Protein AF-A0A1Q3BFW2-F1 (afdb_monomer_lite)

Sequence (244 aa):
MKDPVVYFNRPRNALLSLGIRSLFTIVTNPISAPPAFVGAAAPTRACSLNRSVCTTITTSCSSSSCGVIAMASETEWPANRVRETFINFFQGKSHIDWPSSPVVPHDDPTLLFANAGMNQFKRIFLGTVDPNTGLSKLTRACNTQKCIRAGGKHNDLDDVGKDTYHHTFFEMLGNWSFGDYFKKEAIEWAWELLTKVYGLPPDRFYATYFGGDEKSGLAPDTEARDIWLKFLPSERVLPFGCKV

Foldseek 3Di:
DPDDAWAQDDDQDPLLPQWDWRWTDDDDFPDDDDDDDDDDDDDDDDDDDDDDDDDDDDDDDDDDPPPPPPPPPDDDDDPVNLFVLLQVLVVVVVAAADDADDQADPPDPVDRGAAASCPVLVCLSVVNDDCVDPSVVGQKHWYKYWHAAPDDPRHCPVCPPVDRGDDRIDIITTMTGRPDDDLQVSVVSVCCCVCVVVVHDLVSYAYEFACFDVVVPGHTPVVNLVSVVVRDPNVRYYYDHHDD

Radius of gyration: 26.24 Å; chains: 1; bounding box: 83×52×53 Å

Organism: Cephalotus follicularis (NCBI:txid3775)

InterPro domains:
  IPR018164 Alanyl-tRNA synthetase, class IIc, N-terminal [PF01411] (82-243)
  IPR018165 Alanyl-tRNA synthetase, class IIc, core domain [PS50860] (77-244)
  IPR045864 Class II Aminoacyl-tRNA synthetase/Biotinyl protein ligase (BPL) and lipoyl protein ligase (LPL) [G3DSA:3.30.930.10] (78-244)
  IPR045864 Class II Aminoacyl-tRNA synthetase/Biotinyl protein ligase (BPL) and lipoyl protein ligase (LPL) [SSF55681] (78-242)
  IPR050058 Alanine--tRNA ligase [PTHR11777] (73-243)

Secondary structure (DSSP, 8-state):
--------PPP-SGGGTTS--EEE----PPPPPPPPPPP---------------------------------------HHHHHHHHHHHHHTTT-EE-PPPPSS-SS-TT-SS--SGGGGGHHHHTT-S-TTSGGGG-SEEEEEEEEE--STTS--TTTBTTBSS--SEEEEEEEEESSS--HHHHHHHHHHIIIIIS---GGG--EEEE--BGGGTBPP-HHHHHHHTTTS-GGGEEEE----

pLDDT: mean 74.06, std 28.37, range [23.16, 98.56]

Structure (mmCIF, N/CA/C/O backbone):
data_AF-A0A1Q3BFW2-F1
#
_entry.id   AF-A0A1Q3BFW2-F1
#
loop_
_atom_site.group_PDB
_atom_site.id
_atom_site.type_symbol
_atom_site.label_atom_id
_atom_site.label_alt_id
_atom_site.label_comp_id
_atom_site.label_asym_id
_atom_site.label_entity_id
_atom_site.label_seq_id
_atom_site.pdbx_PDB_ins_code
_atom_site.Cartn_x
_atom_site.Cartn_y
_atom_site.Cartn_z
_atom_site.occupancy
_atom_site.B_iso_or_equiv
_atom_site.auth_seq_id
_atom_site.auth_comp_id
_atom_site.auth_asym_id
_atom_site.auth_atom_id
_atom_site.pdbx_PDB_model_num
ATOM 1 N N . MET A 1 1 ? -24.039 -12.373 2.668 1.00 26.78 1 MET A N 1
ATOM 2 C CA . MET A 1 1 ? -22.965 -11.360 2.599 1.00 26.78 1 MET A CA 1
ATOM 3 C C . MET A 1 1 ? -21.801 -11.879 3.418 1.00 26.78 1 MET A C 1
ATOM 5 O O . MET A 1 1 ? -21.987 -12.079 4.606 1.00 26.78 1 MET A O 1
ATOM 9 N N . LYS A 1 2 ? -20.664 -12.205 2.798 1.00 24.95 2 LYS A N 1
ATOM 10 C CA . LYS A 1 2 ? -19.418 -12.417 3.545 1.00 24.95 2 LYS A CA 1
ATOM 11 C C . LYS A 1 2 ? -18.696 -11.076 3.567 1.00 24.95 2 LYS A C 1
ATOM 13 O O . LYS A 1 2 ? -18.580 -10.429 2.529 1.00 24.95 2 LYS A O 1
ATOM 18 N N . ASP A 1 3 ? -18.328 -10.644 4.759 1.00 23.61 3 ASP A N 1
ATOM 19 C CA . ASP A 1 3 ? -17.743 -9.340 5.024 1.00 23.61 3 ASP A CA 1
ATOM 20 C C . ASP A 1 3 ? -16.410 -9.146 4.277 1.00 23.61 3 ASP A C 1
ATOM 22 O O . ASP A 1 3 ? -15.578 -10.052 4.328 1.00 23.61 3 ASP A O 1
ATOM 26 N N . PRO A 1 4 ? -16.147 -8.004 3.605 1.00 25.41 4 PRO A N 1
ATOM 27 C CA . PRO A 1 4 ? -14.797 -7.663 3.163 1.00 25.41 4 PRO A CA 1
ATOM 28 C C . PRO A 1 4 ? -13.828 -7.656 4.350 1.00 25.41 4 PRO A C 1
ATOM 30 O O . PRO A 1 4 ? -13.937 -6.820 5.246 1.00 25.41 4 PRO A O 1
ATOM 33 N N . VAL A 1 5 ? -12.879 -8.592 4.342 1.00 26.91 5 VAL A N 1
ATOM 34 C CA . VAL A 1 5 ? -11.713 -8.595 5.230 1.00 26.91 5 VAL A CA 1
ATOM 35 C C . VAL A 1 5 ? -10.570 -7.936 4.467 1.00 26.91 5 VAL A C 1
ATOM 37 O O . VAL A 1 5 ? -10.098 -8.465 3.462 1.00 26.91 5 VAL A O 1
ATOM 40 N N . VAL A 1 6 ? -10.136 -6.760 4.920 1.00 30.73 6 VAL A N 1
ATOM 41 C CA . VAL A 1 6 ? -8.962 -6.085 4.356 1.00 30.73 6 VAL A CA 1
ATOM 42 C C . VAL A 1 6 ? -7.718 -6.646 5.039 1.00 30.73 6 VAL A C 1
ATOM 44 O O . VAL A 1 6 ? -7.484 -6.393 6.217 1.00 30.73 6 VAL A O 1
ATOM 47 N N . TYR A 1 7 ? -6.930 -7.429 4.302 1.00 27.84 7 TYR A N 1
ATOM 48 C CA . TYR A 1 7 ? -5.647 -7.956 4.767 1.00 27.84 7 TYR A CA 1
ATOM 49 C C . TYR A 1 7 ? -4.508 -7.002 4.394 1.00 27.84 7 TYR A C 1
ATOM 51 O O . TYR A 1 7 ? -4.262 -6.751 3.213 1.00 27.84 7 TYR A O 1
ATOM 59 N N . PHE A 1 8 ? -3.749 -6.539 5.387 1.00 34.59 8 PHE A N 1
ATOM 60 C CA . PHE A 1 8 ? -2.460 -5.885 5.157 1.00 34.59 8 PHE A CA 1
ATOM 61 C C . PHE A 1 8 ? -1.418 -6.956 4.808 1.00 34.59 8 PHE A C 1
ATOM 63 O O . PHE A 1 8 ? -0.960 -7.707 5.668 1.00 34.59 8 PHE A O 1
ATOM 70 N N . ASN A 1 9 ? -1.110 -7.103 3.517 1.00 30.98 9 ASN A N 1
ATOM 71 C CA . ASN A 1 9 ? -0.330 -8.243 3.035 1.00 30.98 9 ASN A CA 1
ATOM 72 C C . ASN A 1 9 ? 1.167 -8.156 3.393 1.00 30.98 9 ASN A C 1
ATOM 74 O O . ASN A 1 9 ? 1.802 -7.104 3.398 1.00 30.98 9 ASN A O 1
ATOM 78 N N . ARG A 1 10 ? 1.723 -9.345 3.595 1.00 31.06 10 ARG A N 1
ATOM 79 C CA . ARG A 1 10 ? 3.033 -9.719 4.125 1.00 31.06 10 ARG A CA 1
ATOM 80 C C . ARG A 1 10 ? 4.166 -9.635 3.087 1.00 31.06 10 ARG A C 1
ATOM 82 O O . ARG A 1 10 ? 4.015 -10.180 1.988 1.00 31.06 10 ARG A O 1
ATOM 89 N N . PRO A 1 11 ? 5.355 -9.090 3.409 1.00 31.03 11 PRO A N 1
ATOM 90 C CA . PRO A 1 11 ? 6.555 -9.334 2.612 1.00 31.03 11 PRO A CA 1
ATOM 91 C C . PRO A 1 11 ? 7.101 -10.747 2.893 1.00 31.03 11 PRO A C 1
ATOM 93 O O . PRO A 1 11 ? 7.232 -11.167 4.036 1.00 31.03 11 PRO A O 1
ATOM 96 N N . ARG A 1 12 ? 7.389 -11.518 1.833 1.00 35.91 12 ARG A N 1
ATOM 97 C CA . ARG A 1 12 ? 7.809 -12.934 1.915 1.00 35.91 12 ARG A CA 1
ATOM 98 C C . ARG A 1 12 ? 9.329 -13.167 1.966 1.00 35.91 12 ARG A C 1
ATOM 100 O O . ARG A 1 12 ? 9.715 -14.321 2.075 1.00 35.91 12 ARG A O 1
ATOM 107 N N . ASN A 1 13 ? 10.169 -12.129 1.899 1.00 24.84 13 ASN A N 1
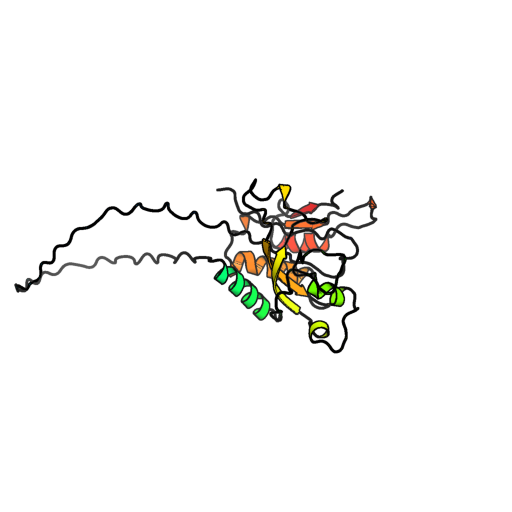ATOM 108 C CA . ASN A 1 13 ? 11.633 -12.264 1.941 1.00 24.84 13 ASN A CA 1
ATOM 109 C C . ASN A 1 13 ? 12.253 -11.225 2.896 1.00 24.84 13 ASN A C 1
ATOM 111 O O . ASN A 1 13 ? 11.936 -10.040 2.799 1.00 24.84 13 ASN A O 1
ATOM 115 N N . ALA A 1 14 ? 13.184 -11.667 3.747 1.00 25.77 14 ALA A N 1
ATOM 116 C CA . ALA A 1 14 ? 13.885 -10.865 4.758 1.00 25.77 14 ALA A CA 1
ATOM 117 C C . ALA A 1 14 ? 14.730 -9.702 4.193 1.00 25.77 14 ALA A C 1
ATOM 119 O O . ALA A 1 14 ? 14.935 -8.702 4.868 1.00 25.77 14 ALA A O 1
ATOM 120 N N . LEU A 1 15 ? 15.154 -9.784 2.926 1.00 23.16 15 LEU A N 1
ATOM 121 C CA . LEU A 1 15 ? 15.904 -8.726 2.226 1.00 23.16 15 LEU A CA 1
ATOM 122 C C . LEU A 1 15 ? 15.053 -7.505 1.826 1.00 23.16 15 LEU A C 1
ATOM 124 O O . LEU A 1 15 ? 15.585 -6.516 1.337 1.00 23.16 15 LEU A O 1
ATOM 128 N N . LEU A 1 16 ? 13.731 -7.559 2.018 1.00 28.45 16 LEU A N 1
ATOM 129 C CA . LEU A 1 16 ? 12.800 -6.462 1.722 1.00 28.45 16 LEU A CA 1
ATOM 130 C C . LEU A 1 16 ? 12.444 -5.620 2.963 1.00 28.45 16 LEU A C 1
ATOM 132 O O . LEU A 1 16 ? 11.506 -4.828 2.901 1.00 28.45 16 LEU A O 1
ATOM 136 N N . SER A 1 17 ? 13.181 -5.760 4.071 1.00 24.17 17 SER A N 1
ATOM 137 C CA . SER A 1 17 ? 12.975 -4.989 5.311 1.00 24.17 17 SER A CA 1
ATOM 138 C C . SER A 1 17 ? 13.248 -3.482 5.176 1.00 24.17 17 SER A C 1
ATOM 140 O O . SER A 1 17 ? 12.879 -2.719 6.063 1.00 24.17 17 SER A O 1
ATOM 142 N N . LEU A 1 18 ? 13.839 -3.039 4.059 1.00 25.05 18 LEU A N 1
ATOM 143 C CA . LEU A 1 18 ? 14.203 -1.639 3.801 1.00 25.05 18 LEU A CA 1
ATOM 144 C C . LEU A 1 18 ? 13.093 -0.791 3.153 1.00 25.05 18 LEU A C 1
ATOM 146 O O . LEU A 1 18 ? 13.259 0.415 3.010 1.00 25.05 18 LEU A O 1
ATOM 150 N N . GLY A 1 19 ? 11.959 -1.379 2.762 1.00 25.34 19 GLY A N 1
ATOM 151 C CA . GLY A 1 19 ? 10.873 -0.643 2.108 1.00 25.34 19 GLY A CA 1
ATOM 152 C C . GLY A 1 19 ? 9.515 -1.128 2.582 1.00 25.34 19 GLY A C 1
ATOM 153 O O . GLY A 1 19 ? 9.047 -2.190 2.169 1.00 25.34 19 GLY A O 1
ATOM 154 N N . ILE A 1 20 ? 8.867 -0.354 3.449 1.00 34.50 20 ILE A N 1
ATOM 155 C CA . ILE A 1 20 ? 7.519 -0.669 3.923 1.00 34.50 20 ILE A CA 1
ATOM 156 C C . ILE A 1 20 ? 6.556 -0.680 2.750 1.00 34.50 20 ILE A C 1
ATOM 158 O O . ILE A 1 20 ? 6.373 0.311 2.046 1.00 34.50 20 ILE A O 1
ATOM 162 N N . ARG A 1 21 ? 5.914 -1.832 2.567 1.00 34.91 21 ARG A N 1
ATOM 163 C CA . ARG A 1 21 ? 4.783 -2.006 1.667 1.00 34.91 21 ARG A CA 1
ATOM 164 C C . ARG A 1 21 ? 3.509 -1.779 2.472 1.00 34.91 21 ARG A C 1
ATOM 166 O O . ARG A 1 21 ? 3.149 -2.637 3.269 1.00 34.91 21 ARG A O 1
ATOM 173 N N . SER A 1 22 ? 2.798 -0.685 2.227 1.00 32.78 22 SER A N 1
ATOM 174 C CA . SER A 1 22 ? 1.349 -0.690 2.447 1.00 32.78 22 SER A CA 1
ATOM 175 C C . SER A 1 22 ? 0.714 -1.251 1.182 1.00 32.78 22 SER A C 1
ATOM 177 O O . SER A 1 22 ? 0.515 -0.539 0.203 1.00 32.78 22 SER A O 1
ATOM 179 N N . LEU A 1 23 ? 0.517 -2.573 1.144 1.00 34.16 23 LEU A N 1
ATOM 180 C CA . LEU A 1 23 ? -0.211 -3.200 0.047 1.00 34.16 23 LEU A CA 1
ATOM 181 C C . LEU A 1 23 ? -1.704 -3.151 0.360 1.00 34.16 23 LEU A C 1
ATOM 183 O O . LEU A 1 23 ? -2.163 -3.872 1.244 1.00 34.16 23 LEU A O 1
ATOM 187 N N . PHE A 1 24 ? -2.442 -2.355 -0.407 1.00 30.31 24 PHE A N 1
ATOM 188 C CA . PHE A 1 24 ? -3.896 -2.374 -0.412 1.00 30.31 24 PHE A CA 1
ATOM 189 C C . PHE A 1 24 ? -4.395 -3.190 -1.596 1.00 30.31 24 PHE A C 1
ATOM 191 O O . PHE A 1 24 ? -4.065 -2.924 -2.749 1.00 30.31 24 PHE A O 1
ATOM 198 N N . THR A 1 25 ? -5.208 -4.204 -1.325 1.00 27.62 25 THR A N 1
ATOM 199 C CA . THR A 1 25 ? -6.034 -4.839 -2.353 1.00 27.62 25 THR A CA 1
ATOM 200 C C . THR A 1 25 ? -7.480 -4.620 -1.941 1.00 27.62 25 THR A C 1
ATOM 202 O O . THR A 1 25 ? -7.977 -5.283 -1.036 1.00 27.62 25 THR A O 1
ATOM 205 N N . ILE A 1 26 ? -8.130 -3.634 -2.562 1.00 27.75 26 ILE A N 1
ATOM 206 C CA . ILE A 1 26 ? -9.576 -3.445 -2.453 1.00 27.75 26 ILE A CA 1
ATOM 207 C C . ILE A 1 26 ? -10.192 -4.323 -3.542 1.00 27.75 26 ILE A C 1
ATOM 209 O O . ILE A 1 26 ? -10.133 -3.980 -4.719 1.00 27.75 26 ILE A O 1
ATOM 213 N N . VAL A 1 27 ? -10.741 -5.476 -3.161 1.00 25.98 27 VAL A N 1
ATOM 214 C CA . VAL A 1 27 ? -11.563 -6.291 -4.066 1.00 25.98 27 VAL A CA 1
ATOM 215 C C . VAL A 1 27 ? -12.980 -5.726 -4.012 1.00 25.98 27 VAL A C 1
ATOM 217 O O . VAL A 1 27 ? -13.703 -5.950 -3.041 1.00 25.98 27 VAL A O 1
ATOM 220 N N . THR A 1 28 ? -13.379 -4.950 -5.020 1.00 25.53 28 THR A N 1
ATOM 221 C CA . THR A 1 28 ? -14.789 -4.599 -5.216 1.00 25.53 28 THR A CA 1
ATOM 222 C C . THR A 1 28 ? -15.456 -5.723 -6.006 1.00 25.53 28 THR A C 1
ATOM 224 O O . THR A 1 28 ? -15.129 -5.964 -7.165 1.00 25.53 28 THR A O 1
ATOM 227 N N . ASN A 1 29 ? -16.396 -6.442 -5.385 1.00 23.58 29 ASN A N 1
ATOM 228 C CA . ASN A 1 29 ? -17.253 -7.370 -6.125 1.00 23.58 29 ASN A CA 1
ATOM 229 C C . ASN A 1 29 ? -18.091 -6.567 -7.139 1.00 23.58 29 ASN A C 1
ATOM 231 O O . ASN A 1 29 ? -18.733 -5.595 -6.729 1.00 23.58 29 ASN A O 1
ATOM 235 N N . PRO A 1 30 ? -18.143 -6.948 -8.428 1.00 27.08 30 PRO A N 1
ATOM 236 C CA . PRO A 1 30 ? -19.095 -6.353 -9.351 1.00 27.08 30 PRO A CA 1
ATOM 237 C C . PRO A 1 30 ? -20.516 -6.719 -8.908 1.00 27.08 30 PRO A C 1
ATOM 239 O O . PRO A 1 30 ? -20.844 -7.889 -8.703 1.00 27.08 30 PRO A O 1
ATOM 242 N N . ILE A 1 31 ? -21.351 -5.694 -8.736 1.00 31.20 31 ILE A N 1
ATOM 243 C CA . ILE A 1 31 ? -22.791 -5.834 -8.527 1.00 31.20 31 ILE A CA 1
ATOM 244 C C . ILE A 1 31 ? -23.349 -6.625 -9.713 1.00 31.20 31 ILE A C 1
ATOM 246 O O . ILE A 1 31 ? -23.094 -6.298 -10.872 1.00 31.20 31 ILE A O 1
ATOM 250 N N . SER A 1 32 ? -24.076 -7.696 -9.405 1.00 30.28 32 SER A N 1
ATOM 251 C CA . SER A 1 32 ? -24.770 -8.554 -10.361 1.00 30.28 32 SER A CA 1
ATOM 252 C C . SER A 1 32 ? -25.554 -7.727 -11.382 1.00 30.28 32 SER A C 1
ATOM 254 O O . SER A 1 32 ? -26.456 -6.978 -11.004 1.00 30.28 32 SER A O 1
ATOM 256 N N . ALA A 1 33 ? -25.238 -7.889 -12.667 1.00 28.59 33 ALA A N 1
ATOM 257 C CA . ALA A 1 33 ? -26.059 -7.364 -13.750 1.00 28.59 33 ALA A CA 1
ATOM 258 C C . ALA A 1 33 ? -27.481 -7.967 -13.670 1.00 28.59 33 ALA A C 1
ATOM 260 O O . ALA A 1 33 ? -27.606 -9.177 -13.452 1.00 28.59 33 ALA A O 1
ATOM 261 N N . PRO A 1 34 ? -28.556 -7.175 -13.838 1.00 29.25 34 PRO A N 1
ATOM 262 C CA . PRO A 1 34 ? -29.905 -7.721 -13.937 1.00 29.25 34 PRO A CA 1
ATOM 263 C C . PRO A 1 34 ? -30.066 -8.523 -15.245 1.00 29.25 34 PRO A C 1
ATOM 265 O O . PRO A 1 34 ? -29.421 -8.200 -16.247 1.00 29.25 34 PRO A O 1
ATOM 268 N N . PRO A 1 35 ? -30.904 -9.577 -15.262 1.00 30.52 35 PRO A N 1
ATOM 269 C CA . PRO A 1 35 ? -31.047 -10.447 -16.422 1.00 30.52 35 PRO A CA 1
ATOM 270 C C . PRO A 1 35 ? -31.668 -9.703 -17.609 1.00 30.52 35 PRO A C 1
ATOM 272 O O . PRO A 1 35 ? -32.583 -8.894 -17.456 1.00 30.52 35 PRO A O 1
ATOM 275 N N . ALA A 1 36 ? -31.157 -10.013 -18.802 1.00 27.98 36 ALA A N 1
ATOM 276 C CA . ALA A 1 36 ? -31.625 -9.495 -20.078 1.00 27.98 36 ALA A CA 1
ATOM 277 C C . ALA A 1 36 ? -33.134 -9.734 -20.259 1.00 27.98 36 ALA A C 1
ATOM 279 O O . ALA A 1 36 ? -33.604 -10.872 -20.262 1.00 27.98 36 ALA A O 1
ATOM 280 N N . PHE A 1 37 ? -33.887 -8.647 -20.431 1.00 25.02 37 PHE A N 1
ATOM 281 C CA . PHE A 1 37 ? -35.299 -8.694 -20.787 1.00 25.02 37 PHE A CA 1
ATOM 282 C C . PHE A 1 37 ? -35.418 -8.987 -22.288 1.00 25.02 37 PHE A C 1
ATOM 284 O O . PHE A 1 37 ? -34.914 -8.237 -23.125 1.00 25.02 37 PHE A O 1
ATOM 291 N N . VAL A 1 38 ? -36.060 -10.106 -22.621 1.00 29.89 38 VAL A N 1
ATOM 292 C CA . VAL A 1 38 ? -36.373 -10.513 -23.994 1.00 29.89 38 VAL A CA 1
ATOM 293 C C . VAL A 1 38 ? -37.420 -9.549 -24.554 1.00 29.89 38 VAL A C 1
ATOM 295 O O . VAL A 1 38 ? -38.523 -9.439 -24.021 1.00 29.89 38 VAL A O 1
ATOM 298 N N . GLY A 1 39 ? -37.063 -8.823 -25.614 1.00 25.81 39 GLY A N 1
ATOM 299 C CA . GLY A 1 39 ? -37.964 -7.915 -26.317 1.00 25.81 39 GLY A CA 1
ATOM 300 C C . GLY A 1 39 ? -39.027 -8.674 -27.112 1.00 25.81 39 GLY A C 1
ATOM 301 O O . GLY A 1 39 ? -38.697 -9.471 -27.988 1.00 25.81 39 GLY A O 1
ATOM 302 N N . ALA A 1 40 ? -40.297 -8.383 -26.833 1.00 28.30 40 ALA A N 1
ATOM 303 C CA . ALA A 1 40 ? -41.429 -8.681 -27.704 1.00 28.30 40 ALA A CA 1
ATOM 304 C C . ALA A 1 40 ? -41.996 -7.367 -28.271 1.00 28.30 40 ALA A C 1
ATOM 306 O O . ALA A 1 40 ? -41.947 -6.320 -27.629 1.00 28.30 40 ALA A O 1
ATOM 307 N N . ALA A 1 41 ? -42.460 -7.450 -29.515 1.00 26.84 41 ALA A N 1
ATOM 308 C CA . ALA A 1 41 ? -42.751 -6.355 -30.430 1.00 26.84 41 ALA A CA 1
ATOM 309 C C . ALA A 1 41 ? -43.914 -5.416 -30.031 1.00 26.84 41 ALA A C 1
ATOM 311 O O . ALA A 1 41 ? -44.759 -5.734 -29.200 1.00 26.84 41 ALA A O 1
ATOM 312 N N . ALA A 1 42 ? -43.922 -4.256 -30.700 1.00 27.78 42 ALA A N 1
ATOM 313 C CA . ALA A 1 42 ? -44.856 -3.126 -30.619 1.00 27.78 42 ALA A CA 1
ATOM 314 C C . ALA A 1 42 ? -46.343 -3.490 -30.906 1.00 27.78 42 ALA A C 1
ATOM 316 O O . ALA A 1 42 ? -46.609 -4.591 -31.388 1.00 27.78 42 ALA A O 1
ATOM 317 N N . PRO A 1 43 ? -47.326 -2.579 -30.685 1.00 31.02 43 PRO A N 1
ATOM 318 C CA . PRO A 1 43 ? -47.535 -1.480 -31.637 1.00 31.02 43 PRO A CA 1
ATOM 319 C C . PRO A 1 43 ? -47.949 -0.109 -31.057 1.00 31.02 43 PRO A C 1
ATOM 321 O O . PRO A 1 43 ? -48.577 0.044 -30.014 1.00 31.02 43 PRO A O 1
ATOM 324 N N . THR A 1 44 ? -47.595 0.885 -31.865 1.00 28.80 44 THR A N 1
ATOM 325 C CA . THR A 1 44 ? -48.150 2.225 -32.091 1.00 28.80 44 THR A CA 1
ATOM 326 C C . THR A 1 44 ? -49.607 2.483 -31.679 1.00 28.80 44 THR A C 1
ATOM 328 O O . THR A 1 44 ? -50.521 1.810 -32.149 1.00 28.80 44 THR A O 1
ATOM 331 N N . ARG A 1 45 ? -49.840 3.628 -31.015 1.00 28.53 45 ARG A N 1
ATOM 332 C CA . ARG A 1 45 ? -50.868 4.606 -31.426 1.00 28.53 45 ARG A CA 1
ATOM 333 C C . ARG A 1 45 ? -50.665 5.971 -30.761 1.00 28.53 45 ARG A C 1
ATOM 335 O O . ARG A 1 45 ? -50.555 6.083 -29.548 1.00 28.53 45 ARG A O 1
ATOM 342 N N . ALA A 1 46 ? -50.632 7.000 -31.601 1.00 29.81 46 ALA A N 1
ATOM 343 C CA . ALA A 1 46 ? -50.687 8.402 -31.226 1.00 29.81 46 ALA A CA 1
ATOM 344 C C . ALA A 1 46 ? -52.125 8.806 -30.865 1.00 29.81 46 ALA A C 1
ATOM 346 O O . ALA A 1 46 ? -53.064 8.373 -31.533 1.00 29.81 46 ALA A O 1
ATOM 347 N N . CYS A 1 47 ? -52.292 9.690 -29.882 1.00 27.06 47 CYS A N 1
ATOM 348 C CA . CYS A 1 47 ? -53.441 10.588 -29.836 1.00 27.06 47 CYS A CA 1
ATOM 349 C C . CYS A 1 47 ? -53.042 11.889 -29.137 1.00 27.06 47 CYS A C 1
ATOM 351 O O . CYS A 1 47 ? -52.553 11.895 -28.010 1.00 27.06 47 CYS A O 1
ATOM 353 N N . SER A 1 48 ? -53.202 12.978 -29.871 1.00 29.36 48 SER A N 1
ATOM 354 C CA . SER A 1 48 ? -52.994 14.357 -29.464 1.00 29.36 48 SER A CA 1
ATOM 355 C C . SER A 1 48 ? -54.288 14.968 -28.910 1.00 29.36 48 SER A C 1
ATOM 357 O O . SER A 1 48 ? -55.366 14.398 -29.067 1.00 29.36 48 SER A O 1
ATOM 359 N N . LEU A 1 49 ? -54.127 16.184 -28.369 1.00 29.91 49 LEU A N 1
ATOM 360 C CA . LEU A 1 49 ? -55.096 17.285 -28.240 1.00 29.91 49 LEU A CA 1
ATOM 361 C C . LEU A 1 49 ? -55.804 17.523 -26.887 1.00 29.91 49 LEU A C 1
ATOM 363 O O . LEU A 1 49 ? -56.764 16.872 -26.509 1.00 29.91 49 LEU A O 1
ATOM 367 N N . ASN A 1 50 ? -55.343 18.630 -26.290 1.00 29.06 50 ASN A N 1
ATOM 368 C CA . ASN A 1 50 ? -56.081 19.835 -25.884 1.00 29.06 50 ASN A CA 1
ATOM 369 C C . ASN A 1 50 ? -57.069 19.829 -24.697 1.00 29.06 50 ASN A C 1
ATOM 371 O O . ASN A 1 50 ? -58.195 19.363 -24.782 1.00 29.06 50 ASN A O 1
ATOM 375 N N . ARG A 1 51 ? -56.650 20.606 -23.683 1.00 31.14 51 ARG A N 1
ATOM 376 C CA . ARG A 1 51 ? -57.252 21.875 -23.211 1.00 31.14 51 ARG A CA 1
ATOM 377 C C . ARG A 1 51 ? -58.711 21.834 -22.733 1.00 31.14 51 ARG A C 1
ATOM 379 O O . ARG A 1 51 ? -59.630 21.860 -23.538 1.00 31.14 51 ARG A O 1
ATOM 386 N N . SER A 1 52 ? -58.904 22.029 -21.426 1.00 29.64 52 SER A N 1
ATOM 387 C CA . SER A 1 52 ? -59.987 22.886 -20.926 1.00 29.64 52 SER A CA 1
ATOM 388 C C . SER A 1 52 ? -59.685 23.447 -19.533 1.00 29.64 52 SER A C 1
ATOM 390 O O . SER A 1 52 ? -58.941 22.868 -18.746 1.00 29.64 52 SER A O 1
ATOM 392 N N . VAL A 1 53 ? -60.247 24.626 -19.304 1.00 34.03 53 VAL A N 1
ATOM 393 C CA . VAL A 1 53 ? -60.104 25.562 -18.189 1.00 34.03 53 VAL A CA 1
ATOM 394 C C . VAL A 1 53 ? -61.222 25.308 -17.172 1.00 34.03 53 VAL A C 1
ATOM 396 O O . VAL A 1 53 ? -62.354 25.103 -17.594 1.00 34.03 53 VAL A O 1
ATOM 399 N N . CYS A 1 54 ? -60.947 25.391 -15.865 1.00 29.52 54 CYS A N 1
ATOM 400 C CA . CYS A 1 54 ? -61.923 25.813 -14.840 1.00 29.52 54 CYS A CA 1
ATOM 401 C C . CYS A 1 54 ? -61.183 26.026 -13.502 1.00 29.52 54 CYS A C 1
ATOM 403 O O . CYS A 1 54 ? -60.583 25.095 -12.983 1.00 29.52 54 CYS A O 1
ATOM 405 N N . THR A 1 55 ? -60.947 27.269 -13.085 1.00 29.98 55 THR A N 1
ATOM 406 C CA . THR A 1 55 ? -61.760 28.067 -12.140 1.00 29.98 55 THR A CA 1
ATOM 407 C C . THR A 1 55 ? -61.396 27.825 -10.673 1.00 29.98 55 THR A C 1
ATOM 409 O O . THR A 1 55 ? -61.423 26.717 -10.152 1.00 29.98 55 THR A O 1
ATOM 412 N N . THR A 1 56 ? -61.042 28.937 -10.040 1.00 32.25 56 THR A N 1
ATOM 413 C CA . THR A 1 56 ? -60.608 29.168 -8.665 1.00 32.25 56 THR A CA 1
ATOM 414 C C . THR A 1 56 ? -61.585 28.642 -7.612 1.00 32.25 56 THR A C 1
ATOM 416 O O . THR A 1 56 ? -62.752 29.024 -7.619 1.00 32.25 56 THR A O 1
ATOM 419 N N . ILE A 1 57 ? -61.079 27.884 -6.633 1.00 33.44 57 ILE A N 1
ATOM 420 C CA . ILE A 1 57 ? -61.649 27.810 -5.280 1.00 33.44 57 ILE A CA 1
ATOM 421 C C . ILE A 1 57 ? -60.497 27.958 -4.283 1.00 33.44 57 ILE A C 1
ATOM 423 O O . ILE A 1 57 ? -59.615 27.112 -4.172 1.00 33.44 57 ILE A O 1
ATOM 427 N N . THR A 1 58 ? -60.507 29.082 -3.576 1.00 37.97 58 THR A N 1
ATOM 428 C CA . THR A 1 58 ? -59.731 29.339 -2.364 1.00 37.97 58 THR A CA 1
ATOM 429 C C . THR A 1 58 ? -60.272 28.494 -1.217 1.00 37.97 58 THR A C 1
ATOM 431 O O . THR A 1 58 ? -61.433 28.650 -0.836 1.00 37.97 58 THR A O 1
ATOM 434 N N . THR A 1 59 ? -59.435 27.663 -0.597 1.00 32.97 59 THR A N 1
ATOM 435 C CA . THR A 1 59 ? -59.656 27.223 0.788 1.00 32.97 59 THR A CA 1
ATOM 436 C C . THR A 1 59 ? -58.314 26.979 1.473 1.00 32.97 59 THR A C 1
ATOM 438 O O . THR A 1 59 ? -57.485 26.196 1.022 1.00 32.97 59 THR A O 1
ATOM 441 N N . SER A 1 60 ? -58.098 27.727 2.548 1.00 42.88 60 SER A N 1
ATOM 442 C CA . SER A 1 60 ? -56.981 27.659 3.485 1.00 42.88 60 SER A CA 1
ATOM 443 C C . SER A 1 60 ? -56.960 26.344 4.267 1.00 42.88 60 SER A C 1
ATOM 445 O O . SER A 1 60 ? -58.008 25.950 4.773 1.00 42.88 60 SER A O 1
ATOM 447 N N . CYS A 1 61 ? -55.783 25.749 4.492 1.00 30.45 61 CYS A N 1
ATOM 448 C CA . CYS A 1 61 ? -55.536 24.982 5.718 1.00 30.45 61 CYS A CA 1
ATOM 449 C C . CYS A 1 61 ? -54.032 24.768 5.982 1.00 30.45 61 CYS A C 1
ATOM 451 O O . CYS A 1 61 ? -53.343 24.087 5.233 1.00 30.45 61 CYS A O 1
ATOM 453 N N . SER A 1 62 ? -53.573 25.395 7.063 1.00 35.22 62 SER A N 1
ATOM 454 C CA . SER A 1 62 ? -52.764 24.828 8.150 1.00 35.22 62 SER A CA 1
ATOM 455 C C . SER A 1 62 ? -51.493 24.029 7.834 1.00 35.22 62 SER A C 1
ATOM 457 O O . SER A 1 62 ? -51.517 22.868 7.439 1.00 35.22 62 SER A O 1
ATOM 459 N N . SER A 1 63 ? -50.376 24.670 8.185 1.00 46.38 63 SER A N 1
ATOM 460 C CA . SER A 1 63 ? -49.129 24.103 8.709 1.00 46.38 63 SER A CA 1
ATOM 461 C C . SER A 1 63 ? -49.145 22.602 9.030 1.00 46.38 63 SER A C 1
ATOM 463 O O . SER A 1 63 ? -49.660 22.171 10.060 1.00 46.38 63 SER A O 1
ATOM 465 N N . SER A 1 64 ? -48.447 21.831 8.205 1.00 42.47 64 SER A N 1
ATOM 466 C CA . SER A 1 64 ? -47.741 20.634 8.649 1.00 42.47 64 SER A CA 1
ATOM 467 C C . SER A 1 64 ? -46.284 20.831 8.274 1.00 42.47 64 SER A C 1
ATOM 469 O O . SER A 1 64 ? -45.941 20.900 7.095 1.00 42.47 64 SER A O 1
ATOM 471 N N . SER A 1 65 ? -45.430 20.991 9.283 1.00 44.19 65 SER A N 1
ATOM 472 C CA . SER A 1 65 ? -43.984 20.923 9.119 1.00 44.19 65 SER A CA 1
ATOM 473 C C . SER A 1 65 ? -43.648 19.512 8.649 1.00 44.19 65 SER A C 1
ATOM 475 O O . SER A 1 65 ? -43.475 18.597 9.453 1.00 44.19 65 SER A O 1
ATOM 477 N N . CYS A 1 66 ? -43.619 19.326 7.333 1.00 33.50 66 CYS A N 1
ATOM 478 C CA . CYS A 1 66 ? -43.038 18.155 6.712 1.00 33.50 66 CYS A CA 1
ATOM 479 C C . CYS A 1 66 ? -41.551 18.204 7.050 1.00 33.50 66 CYS A C 1
ATOM 481 O O . CYS A 1 66 ? -40.792 18.958 6.440 1.00 33.50 66 CYS A O 1
ATOM 483 N N . GLY A 1 67 ? -41.162 17.473 8.096 1.00 42.12 67 GLY A N 1
ATOM 484 C CA . GLY A 1 67 ? -39.767 17.242 8.420 1.00 42.12 67 GLY 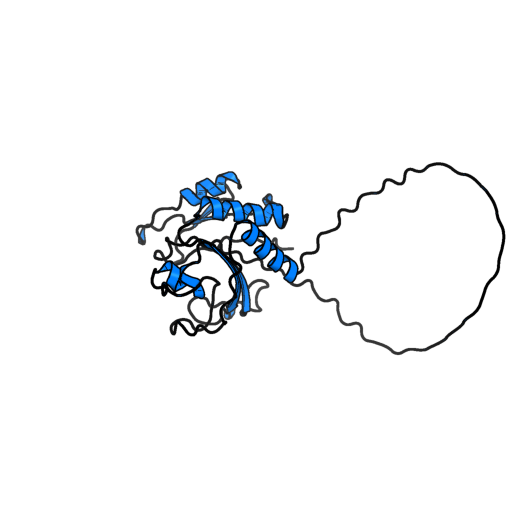A CA 1
ATOM 485 C C . GLY A 1 67 ? -39.096 16.713 7.166 1.00 42.12 67 GLY A C 1
ATOM 486 O O . GLY A 1 67 ? -39.414 15.622 6.695 1.00 42.12 67 GLY A O 1
ATOM 487 N N . VAL A 1 68 ? -38.218 17.526 6.588 1.00 37.00 68 VAL A N 1
ATOM 488 C CA . VAL A 1 68 ? -37.343 17.094 5.512 1.00 37.00 68 VAL A CA 1
ATOM 489 C C . VAL A 1 68 ? -36.384 16.118 6.176 1.00 37.00 68 VAL A C 1
ATOM 491 O O . VAL A 1 68 ? -35.414 16.521 6.813 1.00 37.00 68 VAL A O 1
ATOM 494 N N . ILE A 1 69 ? -36.713 14.828 6.125 1.00 48.69 69 ILE A N 1
ATOM 495 C CA . ILE A 1 69 ? -35.757 13.779 6.451 1.00 48.69 69 ILE A CA 1
ATOM 496 C C . ILE A 1 69 ? -34.654 13.951 5.414 1.00 48.69 69 ILE A C 1
ATOM 498 O O . ILE A 1 69 ? -34.852 13.666 4.233 1.00 48.69 69 ILE A O 1
ATOM 502 N N . ALA A 1 70 ? -33.527 14.515 5.843 1.00 45.69 70 ALA A N 1
ATOM 503 C CA . ALA A 1 70 ? -32.320 14.564 5.047 1.00 45.69 70 ALA A CA 1
ATOM 504 C C . ALA A 1 70 ? -31.920 13.113 4.773 1.00 45.69 70 ALA A C 1
ATOM 506 O O . ALA A 1 70 ? -31.339 12.441 5.623 1.00 45.69 70 ALA A O 1
ATOM 507 N N . MET A 1 71 ? -32.307 12.613 3.603 1.00 42.78 71 MET A N 1
ATOM 508 C CA . MET A 1 71 ? -31.797 11.361 3.075 1.00 42.78 71 MET A CA 1
ATOM 509 C C . MET A 1 71 ? -30.291 11.556 2.933 1.00 42.78 71 MET A C 1
ATOM 511 O O . MET A 1 71 ? -29.840 12.338 2.094 1.00 42.78 71 MET A O 1
ATOM 515 N N . ALA A 1 72 ? -29.515 10.906 3.799 1.00 51.41 72 ALA A N 1
ATOM 516 C CA . ALA A 1 72 ? -28.085 10.776 3.593 1.00 51.41 72 ALA A CA 1
ATOM 517 C C . ALA A 1 72 ? -27.905 10.161 2.201 1.00 51.41 72 ALA A C 1
ATOM 519 O O . ALA A 1 72 ? -28.368 9.048 1.960 1.00 51.41 72 ALA A O 1
ATOM 520 N N . SER A 1 73 ? -27.322 10.905 1.258 1.00 56.25 73 SER A N 1
ATOM 521 C CA . SER A 1 73 ? -27.065 10.354 -0.067 1.00 56.25 73 SER A CA 1
ATOM 522 C C . SER A 1 73 ? -26.097 9.189 0.103 1.00 56.25 73 SER A C 1
ATOM 524 O O . SER A 1 73 ? -24.974 9.395 0.575 1.00 56.25 73 SER A O 1
ATOM 526 N N . GLU A 1 74 ? -26.516 7.977 -0.250 1.00 71.94 74 GLU A N 1
ATOM 527 C CA . GLU A 1 74 ? -25.612 6.835 -0.289 1.00 71.94 74 GLU A CA 1
ATOM 528 C C . GLU A 1 74 ? -24.498 7.148 -1.292 1.00 71.94 74 GLU A C 1
ATOM 530 O O . GLU A 1 74 ? -24.725 7.324 -2.489 1.00 71.94 74 GLU A O 1
ATOM 535 N N . THR A 1 75 ? -23.279 7.312 -0.782 1.00 78.44 75 THR A N 1
ATOM 536 C CA . THR A 1 75 ? -22.110 7.575 -1.616 1.00 78.44 75 THR A CA 1
ATOM 537 C C . THR A 1 75 ? -21.816 6.321 -2.437 1.00 78.44 75 THR A C 1
ATOM 539 O O . THR A 1 75 ? -21.319 5.334 -1.899 1.00 78.44 75 THR A O 1
ATOM 542 N N . GLU A 1 76 ? -22.107 6.348 -3.737 1.00 87.88 76 GLU A N 1
ATOM 543 C CA . GLU A 1 76 ? -21.749 5.252 -4.639 1.00 87.88 76 GLU A CA 1
ATOM 544 C C . GLU A 1 76 ? -20.222 5.188 -4.841 1.00 87.88 76 GLU A C 1
ATOM 546 O O . GLU A 1 76 ? -19.563 6.220 -5.040 1.00 87.88 76 GLU A O 1
ATOM 551 N N . TRP A 1 77 ? -19.666 3.970 -4.820 1.00 92.00 77 TRP A N 1
ATOM 552 C CA . TRP A 1 77 ? -18.233 3.680 -4.973 1.00 92.00 77 TRP A CA 1
ATOM 553 C C . TRP A 1 77 ? -17.927 2.891 -6.262 1.00 92.00 77 TRP A C 1
ATOM 555 O O . TRP A 1 77 ? -17.533 1.724 -6.194 1.00 92.00 77 TRP A O 1
ATOM 565 N N . PRO A 1 78 ? -18.070 3.494 -7.458 1.00 94.75 78 PRO A N 1
ATOM 566 C CA . PRO A 1 78 ? -17.614 2.859 -8.690 1.00 94.75 78 PRO A CA 1
ATOM 567 C C . PRO A 1 78 ? -16.082 2.742 -8.707 1.00 94.75 78 PRO A C 1
ATOM 569 O O . PRO A 1 78 ? -15.374 3.557 -8.109 1.00 94.75 78 PRO A O 1
ATOM 572 N N . ALA A 1 79 ? -15.550 1.762 -9.446 1.00 92.06 79 ALA A N 1
ATOM 573 C CA . ALA A 1 79 ? -14.112 1.466 -9.483 1.00 92.06 79 ALA A CA 1
ATOM 574 C C . ALA A 1 79 ? -13.241 2.694 -9.822 1.00 92.06 79 ALA A C 1
ATOM 576 O O . ALA A 1 79 ? -12.200 2.910 -9.203 1.00 92.06 79 ALA A O 1
ATOM 577 N N . ASN A 1 80 ? -13.697 3.544 -10.751 1.00 95.62 80 ASN A N 1
ATOM 578 C CA . ASN A 1 80 ? -12.989 4.777 -11.109 1.00 95.62 80 ASN A CA 1
ATOM 579 C C . ASN A 1 80 ? -12.876 5.745 -9.931 1.00 95.62 80 ASN A C 1
ATOM 581 O O . ASN A 1 80 ? -11.784 6.233 -9.652 1.00 95.62 80 ASN A O 1
ATOM 585 N N . ARG A 1 81 ? -13.963 5.933 -9.177 1.00 95.94 81 ARG A N 1
ATOM 586 C CA . ARG A 1 81 ? -13.959 6.784 -7.986 1.00 95.94 81 ARG A CA 1
ATOM 587 C C . ARG A 1 81 ? -13.024 6.241 -6.914 1.00 95.94 81 ARG A C 1
ATOM 589 O O . ARG A 1 81 ? -12.300 7.021 -6.305 1.00 95.94 81 ARG A O 1
ATOM 596 N N . VAL A 1 82 ? -13.013 4.925 -6.685 1.00 95.94 82 VAL A N 1
ATOM 597 C CA . VAL A 1 82 ? -12.103 4.295 -5.711 1.00 95.94 82 VAL A CA 1
ATOM 598 C C . VAL A 1 82 ? -10.646 4.596 -6.068 1.00 95.94 82 VAL A C 1
ATOM 600 O O . VAL A 1 82 ? -9.884 5.016 -5.194 1.00 95.94 82 VAL A O 1
ATOM 603 N N . ARG A 1 83 ? -10.287 4.448 -7.351 1.00 96.75 83 ARG A N 1
ATOM 604 C CA . ARG A 1 83 ? -8.943 4.721 -7.879 1.00 96.75 83 ARG A CA 1
ATOM 605 C C . ARG A 1 83 ? -8.563 6.195 -7.747 1.00 96.75 83 ARG A C 1
ATOM 607 O O . ARG A 1 83 ? -7.524 6.497 -7.174 1.00 96.75 83 ARG A O 1
ATOM 614 N N . GLU A 1 84 ? -9.402 7.105 -8.232 1.00 97.56 84 GLU A N 1
ATOM 615 C CA . GLU A 1 84 ? -9.142 8.551 -8.170 1.00 97.56 84 GLU A CA 1
ATOM 616 C C . GLU A 1 84 ? -9.025 9.037 -6.726 1.00 97.56 84 GLU A C 1
ATOM 618 O O . GLU A 1 84 ? -8.119 9.793 -6.395 1.00 97.56 84 GLU A O 1
ATOM 623 N N . THR A 1 85 ? -9.886 8.539 -5.838 1.00 97.94 85 THR A N 1
ATOM 624 C CA . THR A 1 85 ? -9.844 8.877 -4.410 1.00 97.94 85 THR A CA 1
ATOM 625 C C . THR A 1 85 ? -8.528 8.434 -3.770 1.00 97.94 85 THR A C 1
ATOM 627 O O . THR A 1 85 ? -7.942 9.198 -3.008 1.00 97.94 85 THR A O 1
ATOM 630 N N . PHE A 1 86 ? -8.034 7.235 -4.104 1.00 98.19 86 PHE A N 1
ATOM 631 C CA . PHE A 1 86 ? -6.740 6.742 -3.623 1.00 98.19 86 PHE A CA 1
ATOM 632 C C . PHE A 1 86 ? -5.587 7.652 -4.066 1.00 98.19 86 PHE A C 1
ATOM 634 O O . PHE A 1 86 ? -4.773 8.066 -3.240 1.00 98.19 86 PHE A O 1
ATOM 641 N N . ILE A 1 87 ? -5.532 7.982 -5.361 1.00 98.31 87 ILE A N 1
ATOM 642 C CA . ILE A 1 87 ? -4.474 8.829 -5.928 1.00 98.31 87 ILE A CA 1
ATOM 643 C C . ILE A 1 87 ? -4.526 10.230 -5.319 1.00 98.31 87 ILE A C 1
ATOM 645 O O . ILE A 1 87 ? -3.518 10.706 -4.802 1.00 98.31 87 ILE A O 1
ATOM 649 N N . ASN A 1 88 ? -5.705 10.853 -5.288 1.00 98.56 88 ASN A N 1
ATOM 650 C CA . ASN A 1 88 ? -5.890 12.196 -4.737 1.00 98.56 88 ASN A CA 1
ATOM 651 C C . ASN A 1 88 ? -5.513 12.260 -3.249 1.00 98.56 88 ASN A C 1
ATOM 653 O O . ASN A 1 88 ? -4.882 13.222 -2.809 1.00 98.56 88 ASN A O 1
ATOM 657 N N . PHE A 1 89 ? -5.855 11.227 -2.472 1.00 98.50 89 PHE A N 1
ATOM 658 C CA . PHE A 1 89 ? -5.488 11.144 -1.059 1.00 98.50 89 PHE A CA 1
ATOM 659 C C . PHE A 1 89 ? -3.968 11.166 -0.863 1.00 98.50 89 PHE A C 1
ATOM 661 O O . PHE A 1 89 ? -3.464 11.956 -0.064 1.00 98.50 89 PHE A O 1
ATOM 668 N N . PHE A 1 90 ? -3.226 10.344 -1.611 1.00 98.31 90 PHE A N 1
ATOM 669 C CA . PHE A 1 90 ? -1.769 10.276 -1.479 1.00 98.31 90 PHE A CA 1
ATOM 670 C C . PHE A 1 90 ? -1.046 11.460 -2.130 1.00 98.31 90 PHE A C 1
ATOM 672 O O . PHE A 1 90 ? -0.040 11.916 -1.588 1.00 98.31 90 PHE A O 1
ATOM 679 N N . GLN A 1 91 ? -1.583 12.056 -3.196 1.00 98.25 91 GLN A N 1
ATOM 680 C CA . GLN A 1 91 ? -1.101 13.354 -3.684 1.00 98.25 91 GLN A CA 1
ATOM 681 C C . GLN A 1 91 ? -1.195 14.434 -2.594 1.00 98.25 91 GLN A C 1
ATOM 683 O O . GLN A 1 91 ? -0.255 15.207 -2.410 1.00 98.25 91 GLN A O 1
ATOM 688 N N . GLY A 1 92 ? -2.263 14.423 -1.787 1.00 98.25 92 GLY A N 1
ATOM 689 C CA . GLY A 1 92 ? -2.396 15.272 -0.597 1.00 98.25 92 GLY A CA 1
ATOM 690 C C . GLY A 1 92 ? -1.367 14.996 0.513 1.00 98.25 92 GLY A C 1
ATOM 691 O O . GLY A 1 92 ? -1.166 15.841 1.384 1.00 98.25 92 GLY A O 1
ATOM 692 N N . LYS A 1 93 ? -0.681 13.845 0.482 1.00 97.88 93 LYS A N 1
ATOM 693 C CA . LYS A 1 93 ? 0.452 13.491 1.361 1.00 97.88 93 LYS A CA 1
ATOM 694 C C . LYS A 1 93 ? 1.810 13.637 0.646 1.00 97.88 93 LYS A C 1
ATOM 696 O O . LYS A 1 93 ? 2.814 13.077 1.096 1.00 97.88 93 LYS A O 1
ATOM 701 N N . SER A 1 94 ? 1.853 14.415 -0.436 1.00 98.06 94 SER A N 1
ATOM 702 C CA . SER A 1 94 ? 3.044 14.704 -1.247 1.00 98.06 94 SER A CA 1
ATOM 703 C C . SER A 1 94 ? 3.606 13.507 -2.022 1.00 98.06 94 SER A C 1
ATOM 705 O O . SER A 1 94 ? 4.795 13.488 -2.345 1.00 98.06 94 SER A O 1
ATOM 707 N N . HIS A 1 95 ? 2.785 12.502 -2.336 1.00 98.19 95 HIS A N 1
ATOM 708 C CA . HIS A 1 95 ? 3.167 11.440 -3.268 1.00 98.19 95 HIS A CA 1
ATOM 709 C C . HIS A 1 95 ? 2.985 11.894 -4.712 1.00 98.19 95 HIS A C 1
ATOM 711 O O . HIS A 1 95 ? 1.971 12.485 -5.074 1.00 98.19 95 HIS A O 1
ATOM 717 N N . ILE A 1 96 ? 3.952 11.561 -5.561 1.00 98.12 96 ILE A N 1
ATOM 718 C CA . ILE A 1 96 ? 3.837 11.767 -7.006 1.00 98.12 96 ILE A CA 1
ATOM 719 C C . ILE A 1 96 ? 2.988 10.633 -7.591 1.00 98.12 96 ILE A C 1
ATOM 721 O O . ILE A 1 96 ? 3.262 9.463 -7.320 1.00 98.12 96 ILE A O 1
ATOM 725 N N . ASP A 1 97 ? 1.975 10.962 -8.396 1.00 98.00 97 ASP A N 1
ATOM 726 C CA . ASP A 1 97 ? 1.263 9.958 -9.196 1.00 98.00 97 ASP A CA 1
ATOM 727 C C . ASP A 1 97 ? 2.190 9.456 -10.309 1.00 98.00 97 ASP A C 1
ATOM 729 O O . ASP A 1 97 ? 2.511 10.186 -11.250 1.00 98.00 97 ASP A O 1
ATOM 733 N N . TRP A 1 98 ? 2.704 8.237 -10.147 1.00 97.38 98 TRP A N 1
ATOM 734 C CA . TRP A 1 98 ? 3.706 7.666 -11.041 1.00 97.38 98 TRP A CA 1
ATOM 735 C C . TRP A 1 98 ? 3.075 6.622 -11.961 1.00 97.38 98 TRP A C 1
ATOM 737 O O . TRP A 1 98 ? 2.505 5.653 -11.467 1.00 97.38 98 TRP A O 1
ATOM 747 N N . PRO A 1 99 ? 3.210 6.716 -13.291 1.00 96.81 99 PRO A N 1
ATOM 748 C CA . PRO A 1 99 ? 2.471 5.848 -14.199 1.00 96.81 99 PRO A CA 1
ATOM 749 C C . PRO A 1 99 ? 2.716 4.353 -13.944 1.00 96.81 99 PRO A C 1
ATOM 751 O O . PRO A 1 99 ? 3.800 3.908 -13.562 1.00 96.81 99 PRO A O 1
ATOM 754 N N . SER A 1 100 ? 1.679 3.551 -14.186 1.00 96.88 100 SER A N 1
ATOM 755 C CA . SER A 1 100 ? 1.781 2.091 -14.171 1.00 96.88 100 SER A CA 1
ATOM 756 C C . SER A 1 100 ? 2.756 1.614 -15.243 1.00 96.88 100 SER A C 1
ATOM 758 O O . SER A 1 100 ? 2.580 1.912 -16.425 1.00 96.88 100 SER A O 1
ATOM 760 N N . SER A 1 101 ? 3.715 0.785 -14.839 1.00 94.94 101 SER A N 1
ATOM 761 C CA . SER A 1 101 ? 4.601 0.077 -15.764 1.00 94.94 101 SER A CA 1
ATOM 762 C C . SER A 1 101 ? 3.837 -0.937 -16.638 1.00 94.94 101 SER A C 1
ATOM 764 O O . SER A 1 101 ? 2.741 -1.375 -16.255 1.00 94.94 101 SER A O 1
ATOM 766 N N . PRO A 1 102 ? 4.375 -1.330 -17.808 1.00 94.94 102 PRO A N 1
ATOM 767 C CA . PRO A 1 102 ? 3.812 -2.405 -18.622 1.00 94.94 102 PRO A CA 1
ATOM 768 C C . PRO A 1 102 ? 3.690 -3.724 -17.850 1.00 94.94 102 PRO A C 1
ATOM 770 O O . PRO A 1 102 ? 4.481 -4.015 -16.956 1.00 94.94 102 PRO A O 1
ATOM 773 N N . VAL A 1 103 ? 2.707 -4.551 -18.219 1.00 92.75 103 VAL A N 1
ATOM 774 C CA . VAL A 1 103 ? 2.491 -5.855 -17.565 1.00 92.75 103 VAL A CA 1
ATOM 775 C C . VAL A 1 103 ? 3.606 -6.859 -17.852 1.00 92.75 103 VAL A C 1
ATOM 777 O O . VAL A 1 103 ? 3.808 -7.763 -17.050 1.00 92.75 103 VAL A O 1
ATOM 780 N N . VAL A 1 104 ? 4.333 -6.695 -18.960 1.00 91.81 104 VAL A N 1
ATOM 781 C CA . VAL A 1 104 ? 5.536 -7.468 -19.290 1.00 91.81 104 VAL A CA 1
ATOM 782 C C . VAL A 1 104 ? 6.757 -6.623 -18.911 1.00 91.81 104 VAL A C 1
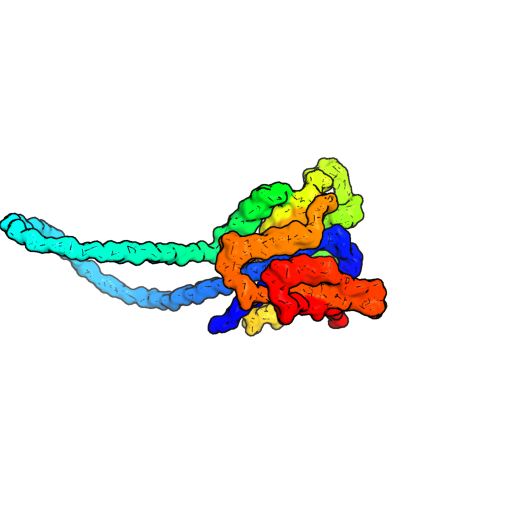ATOM 784 O O . VAL A 1 104 ? 6.982 -5.586 -19.539 1.00 91.81 104 VAL A O 1
ATOM 787 N N . PRO A 1 105 ? 7.536 -7.008 -17.886 1.00 86.00 105 PRO A N 1
ATOM 788 C CA . PRO A 1 105 ? 8.741 -6.281 -17.506 1.00 86.00 105 PRO A CA 1
ATOM 789 C C . PRO A 1 105 ? 9.828 -6.436 -18.577 1.00 86.00 105 PRO A C 1
ATOM 791 O O . PRO A 1 105 ? 10.218 -7.550 -18.910 1.00 86.00 105 PRO A O 1
ATOM 794 N N . HIS A 1 106 ? 10.361 -5.326 -19.086 1.00 79.81 106 HIS A N 1
ATOM 795 C CA . HIS A 1 106 ? 11.504 -5.358 -20.011 1.00 79.81 106 HIS A CA 1
ATOM 796 C C . HIS A 1 106 ? 12.856 -5.446 -19.285 1.00 79.81 106 HIS A C 1
ATOM 798 O O . HIS A 1 106 ? 13.837 -5.926 -19.842 1.00 79.81 106 HIS A O 1
ATOM 804 N N . ASP A 1 107 ? 12.894 -5.003 -18.028 1.00 74.94 107 ASP A N 1
ATOM 805 C CA . ASP A 1 107 ? 14.113 -4.817 -17.237 1.00 74.94 107 ASP A CA 1
ATOM 806 C C . ASP A 1 107 ? 14.453 -5.986 -16.294 1.00 74.94 107 ASP A C 1
ATOM 808 O O . ASP A 1 107 ? 15.444 -5.910 -15.564 1.00 74.94 107 ASP A O 1
ATOM 812 N N . ASP A 1 108 ? 13.626 -7.037 -16.254 1.00 79.12 108 ASP A N 1
ATOM 813 C CA . ASP A 1 108 ? 13.819 -8.188 -15.366 1.00 79.12 108 ASP A CA 1
ATOM 814 C C . ASP A 1 108 ? 13.416 -9.504 -16.061 1.00 79.12 108 ASP A C 1
ATOM 816 O O . ASP A 1 108 ? 12.239 -9.869 -16.043 1.00 79.12 108 ASP A O 1
ATOM 820 N N . PRO A 1 109 ? 14.374 -10.255 -16.641 1.00 81.19 109 PRO A N 1
ATOM 821 C CA . PRO A 1 109 ? 14.081 -11.497 -17.357 1.00 81.19 109 PRO A CA 1
ATOM 822 C C . PRO A 1 109 ? 13.620 -12.637 -16.434 1.00 81.19 109 PRO A C 1
ATOM 824 O O . PRO A 1 109 ? 13.198 -13.685 -16.917 1.00 81.19 109 PRO A O 1
ATOM 827 N N . THR A 1 110 ? 13.699 -12.467 -15.107 1.00 81.75 110 THR A N 1
ATOM 828 C CA . THR A 1 110 ? 13.248 -13.475 -14.133 1.00 81.75 110 THR A CA 1
ATOM 829 C C . THR A 1 110 ? 11.756 -13.368 -13.809 1.00 81.75 110 THR A C 1
ATOM 831 O O . THR A 1 110 ? 11.187 -14.277 -13.199 1.00 81.75 110 THR A O 1
ATOM 834 N N . LEU A 1 111 ? 11.108 -12.269 -14.210 1.00 83.62 111 LEU A N 1
ATOM 835 C CA . LEU A 1 111 ? 9.687 -12.021 -13.992 1.00 83.62 111 LEU A CA 1
ATOM 836 C C . LEU A 1 111 ? 8.924 -12.140 -15.310 1.00 83.62 111 LEU A C 1
ATOM 838 O O . LEU A 1 111 ? 9.094 -11.324 -16.207 1.00 83.62 111 LEU A O 1
ATOM 842 N N . LEU A 1 112 ? 8.021 -13.120 -15.390 1.00 87.75 112 LEU A N 1
ATOM 843 C CA . LEU A 1 112 ? 7.132 -13.277 -16.548 1.00 87.75 112 LEU A CA 1
ATOM 844 C C . LEU A 1 112 ? 6.179 -12.084 -16.698 1.00 87.75 112 LEU A C 1
ATOM 846 O O . LEU A 1 112 ? 5.987 -11.571 -17.796 1.00 87.75 112 LEU A O 1
ATOM 850 N N . PHE A 1 113 ? 5.606 -11.629 -15.581 1.00 92.00 113 PHE A N 1
ATOM 851 C CA . PHE A 1 113 ? 4.704 -10.485 -15.539 1.00 92.00 113 PHE A CA 1
ATOM 852 C C . PHE A 1 113 ? 4.934 -9.628 -14.292 1.00 92.00 113 PHE A C 1
ATOM 854 O O . PHE A 1 113 ? 5.397 -10.116 -13.255 1.00 92.00 113 PHE A O 1
ATOM 861 N N . ALA A 1 114 ? 4.555 -8.353 -14.374 1.00 92.19 114 ALA A N 1
ATOM 862 C CA . ALA A 1 114 ? 4.457 -7.472 -13.219 1.00 92.19 114 ALA A CA 1
ATOM 863 C C . ALA A 1 114 ? 3.361 -7.994 -12.277 1.00 92.19 114 ALA A C 1
ATOM 865 O O . ALA A 1 114 ? 2.170 -7.919 -12.574 1.00 92.19 114 ALA A O 1
ATOM 866 N N . ASN A 1 115 ? 3.761 -8.530 -11.127 1.00 91.69 115 ASN A N 1
ATOM 867 C CA . ASN A 1 115 ? 2.855 -9.111 -10.134 1.00 91.69 115 ASN A CA 1
ATOM 868 C C . ASN A 1 115 ? 2.502 -8.137 -8.997 1.00 91.69 115 ASN A C 1
ATOM 870 O O . ASN A 1 115 ? 1.624 -8.437 -8.176 1.00 91.69 115 ASN A O 1
ATOM 874 N N . ALA A 1 116 ? 3.199 -6.996 -8.931 1.00 93.00 116 ALA A N 1
ATOM 875 C CA . ALA A 1 116 ? 2.996 -5.951 -7.942 1.00 93.00 116 ALA A CA 1
ATOM 876 C C . ALA A 1 116 ? 3.453 -4.561 -8.424 1.00 93.00 116 ALA A C 1
ATOM 878 O O . ALA A 1 116 ? 4.395 -4.425 -9.200 1.00 93.00 116 ALA A O 1
ATOM 879 N N . GLY A 1 117 ? 2.875 -3.499 -7.854 1.00 93.19 117 GLY A N 1
ATOM 880 C CA . GLY A 1 117 ? 3.288 -2.110 -8.110 1.00 93.19 117 GLY A CA 1
ATOM 881 C C . GLY A 1 117 ? 4.756 -1.809 -7.802 1.00 93.19 117 GLY A C 1
ATOM 882 O O . GLY A 1 117 ? 5.357 -0.959 -8.448 1.00 93.19 117 GLY A O 1
ATOM 883 N N . MET A 1 118 ? 5.377 -2.560 -6.884 1.00 92.81 118 MET A N 1
ATOM 884 C CA . MET A 1 118 ? 6.788 -2.370 -6.525 1.00 92.81 118 MET A CA 1
ATOM 885 C C . MET A 1 118 ? 7.791 -2.799 -7.601 1.00 92.81 118 MET A C 1
ATOM 887 O O . MET A 1 118 ? 8.958 -2.428 -7.482 1.00 92.81 118 MET A O 1
ATOM 891 N N . ASN A 1 119 ? 7.391 -3.587 -8.613 1.00 92.19 119 ASN A N 1
ATOM 892 C CA . ASN A 1 119 ? 8.349 -4.186 -9.551 1.00 92.19 119 ASN A CA 1
ATOM 893 C C . ASN A 1 119 ? 9.186 -3.108 -10.265 1.00 92.19 119 ASN A C 1
ATOM 895 O O . ASN A 1 119 ? 10.407 -3.234 -10.328 1.00 92.19 119 ASN A O 1
ATOM 899 N N . GLN A 1 120 ? 8.552 -2.014 -10.699 1.00 92.25 120 GLN A N 1
ATOM 900 C CA . GLN A 1 120 ? 9.226 -0.887 -11.360 1.00 92.25 120 GLN A CA 1
ATOM 901 C C . GLN A 1 120 ? 10.148 -0.076 -10.434 1.00 92.25 120 GLN A C 1
ATOM 903 O O . GLN A 1 120 ? 11.092 0.559 -10.892 1.00 92.25 120 GLN A O 1
ATOM 908 N N . PHE A 1 121 ? 9.921 -0.131 -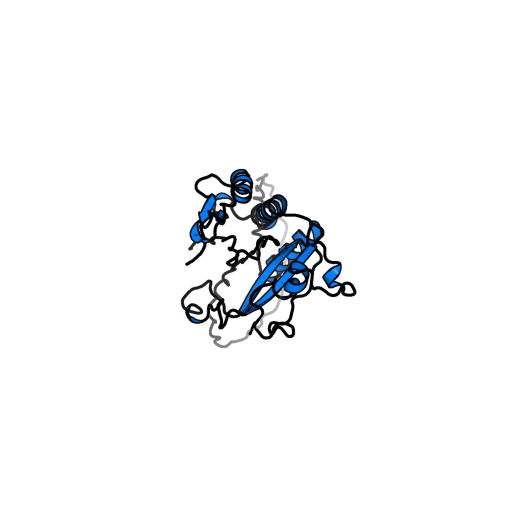9.120 1.00 93.25 121 PHE A N 1
ATOM 909 C CA . PHE A 1 121 ? 10.707 0.605 -8.126 1.00 93.25 121 PHE A CA 1
ATOM 910 C C . PHE A 1 121 ? 11.851 -0.226 -7.530 1.00 93.25 121 PHE A C 1
ATOM 912 O O . PHE A 1 121 ? 12.605 0.272 -6.695 1.00 93.25 121 PHE A O 1
ATOM 919 N N . LYS A 1 122 ? 12.027 -1.484 -7.966 1.00 91.50 122 LYS A N 1
ATOM 920 C CA . LYS A 1 122 ? 13.071 -2.400 -7.473 1.00 91.50 122 LYS A CA 1
ATOM 921 C C . LYS A 1 122 ? 14.463 -1.758 -7.474 1.00 91.50 122 LYS A C 1
ATOM 923 O O . LYS A 1 122 ? 15.187 -1.902 -6.496 1.00 91.50 122 LYS A O 1
ATOM 928 N N . ARG A 1 123 ? 14.822 -1.017 -8.528 1.00 91.12 123 ARG A N 1
ATOM 929 C CA . ARG A 1 123 ? 16.134 -0.352 -8.632 1.00 91.12 123 ARG A CA 1
ATOM 930 C C . ARG A 1 123 ? 16.321 0.780 -7.617 1.00 91.12 123 ARG A C 1
ATOM 932 O O . ARG A 1 123 ? 17.439 0.960 -7.151 1.00 91.12 123 ARG A O 1
ATOM 939 N N . ILE A 1 124 ? 15.255 1.494 -7.235 1.00 91.81 124 ILE A N 1
ATOM 940 C CA . ILE A 1 124 ? 15.328 2.507 -6.167 1.00 91.81 124 ILE A CA 1
ATOM 941 C C . ILE A 1 124 ? 15.623 1.817 -4.833 1.00 91.81 124 ILE A C 1
ATOM 943 O O . ILE A 1 124 ? 16.566 2.192 -4.146 1.00 91.81 124 ILE A O 1
ATOM 947 N N . PHE A 1 125 ? 14.871 0.762 -4.496 1.00 88.62 125 PHE A N 1
ATOM 948 C CA . PHE A 1 125 ? 15.049 0.041 -3.228 1.00 88.62 125 PHE A CA 1
ATOM 949 C C . PHE A 1 125 ? 16.431 -0.603 -3.077 1.00 88.62 125 PHE A C 1
ATOM 951 O O . PHE A 1 125 ? 16.919 -0.740 -1.961 1.00 88.62 125 PHE A O 1
ATOM 958 N N . LEU A 1 126 ? 17.052 -1.007 -4.187 1.00 89.50 126 LEU A N 1
ATOM 959 C CA . LEU A 1 126 ? 18.399 -1.579 -4.199 1.00 89.50 126 LEU A CA 1
ATOM 960 C C . LEU A 1 126 ? 19.509 -0.520 -4.308 1.00 89.50 126 LEU A C 1
ATOM 962 O O . LEU A 1 126 ? 20.681 -0.881 -4.271 1.00 89.50 126 LEU A O 1
ATOM 966 N N . GLY A 1 127 ? 19.169 0.762 -4.479 1.00 91.06 127 GLY A N 1
ATOM 967 C CA . GLY A 1 127 ? 20.150 1.830 -4.697 1.00 91.06 127 GLY A CA 1
ATOM 968 C C . GLY A 1 127 ? 20.892 1.735 -6.037 1.00 91.06 127 GLY A C 1
ATOM 969 O O . GLY A 1 127 ? 21.962 2.312 -6.185 1.00 91.06 127 GLY A O 1
ATOM 970 N N . THR A 1 128 ? 20.346 1.009 -7.018 1.00 92.69 128 THR A N 1
ATOM 971 C CA . THR A 1 128 ? 20.963 0.773 -8.339 1.00 92.69 128 THR A CA 1
ATOM 972 C C . THR A 1 128 ? 20.270 1.552 -9.460 1.00 92.69 128 THR A C 1
ATOM 974 O O . THR A 1 128 ? 20.362 1.183 -10.632 1.00 92.69 128 THR A O 1
ATOM 977 N N . VAL A 1 129 ? 19.470 2.560 -9.116 1.00 92.62 129 VAL A N 1
ATOM 978 C CA . VAL A 1 129 ? 18.797 3.426 -10.089 1.00 92.62 129 VAL A CA 1
ATOM 979 C C . VAL A 1 129 ? 19.805 4.391 -10.713 1.00 92.62 129 VAL A C 1
ATOM 981 O O . VAL A 1 129 ? 20.684 4.895 -10.022 1.00 92.62 129 VAL A O 1
ATOM 984 N N . ASP A 1 130 ? 19.677 4.660 -12.014 1.00 91.94 130 ASP A N 1
ATOM 985 C CA . ASP A 1 130 ? 20.496 5.675 -12.681 1.00 91.94 130 ASP A CA 1
ATOM 986 C C . ASP A 1 130 ? 20.175 7.066 -12.094 1.00 91.94 130 ASP A C 1
ATOM 988 O O . ASP A 1 130 ? 19.018 7.509 -12.195 1.00 91.94 130 ASP A O 1
ATOM 992 N N . PRO A 1 131 ? 21.166 7.771 -11.505 1.00 92.00 131 PRO A N 1
ATOM 993 C CA . PRO A 1 131 ? 20.985 9.091 -10.904 1.00 92.00 131 PRO A CA 1
ATOM 994 C C . PRO A 1 131 ? 20.385 10.142 -11.843 1.00 92.00 131 PRO A C 1
ATOM 996 O O . PRO A 1 131 ? 19.750 11.081 -11.364 1.00 92.00 131 PRO A O 1
ATOM 999 N N . ASN A 1 132 ? 20.531 9.984 -13.160 1.00 93.25 132 ASN A N 1
ATOM 1000 C CA . ASN A 1 132 ? 20.064 10.957 -14.150 1.00 93.25 132 ASN A CA 1
ATOM 1001 C C . ASN A 1 132 ? 18.575 10.814 -14.505 1.00 93.25 132 ASN A C 1
ATOM 1003 O O . ASN A 1 132 ? 18.022 11.657 -15.213 1.00 93.25 132 ASN A O 1
ATOM 1007 N N . THR A 1 133 ? 17.906 9.766 -14.023 1.00 92.31 133 THR A N 1
ATOM 1008 C CA . THR A 1 133 ? 16.499 9.495 -14.345 1.00 92.31 133 THR A CA 1
ATOM 1009 C C . THR A 1 133 ? 15.535 10.245 -13.423 1.00 92.31 133 THR A C 1
ATOM 1011 O O . THR A 1 133 ? 15.874 10.619 -12.306 1.00 92.31 133 THR A O 1
ATOM 1014 N N . GLY A 1 134 ? 14.284 10.451 -13.852 1.00 92.38 134 GLY A N 1
ATOM 1015 C CA . GLY A 1 134 ? 13.243 10.975 -12.951 1.00 92.38 134 GLY A CA 1
ATOM 1016 C C . GLY A 1 134 ? 12.954 10.036 -11.771 1.00 92.38 134 GLY A C 1
ATOM 1017 O O . GLY A 1 134 ? 12.585 10.490 -10.693 1.00 92.38 134 GLY A O 1
ATOM 1018 N N . LEU A 1 135 ? 13.193 8.736 -11.967 1.00 91.44 135 LEU A N 1
ATOM 1019 C CA . LEU A 1 135 ? 12.979 7.681 -10.982 1.00 91.44 135 LEU A CA 1
ATOM 1020 C C . LEU A 1 135 ? 13.888 7.836 -9.748 1.00 91.44 135 LEU A C 1
ATOM 1022 O O . LEU A 1 135 ? 13.443 7.567 -8.638 1.00 91.44 135 LEU A O 1
ATOM 1026 N N . SER A 1 136 ? 15.132 8.303 -9.922 1.00 92.44 136 SER A N 1
ATOM 1027 C CA . SER A 1 136 ? 16.085 8.518 -8.817 1.00 92.44 136 SER A CA 1
ATOM 1028 C C . SER A 1 136 ? 15.705 9.685 -7.900 1.00 92.44 136 SER A C 1
ATOM 1030 O O . SER A 1 136 ? 16.158 9.745 -6.761 1.00 92.44 136 SER A O 1
ATOM 1032 N N . LYS A 1 137 ? 14.871 10.609 -8.391 1.00 94.38 137 LYS A N 1
ATOM 1033 C CA . LYS A 1 137 ? 14.441 11.819 -7.674 1.00 94.38 137 LYS A CA 1
ATOM 1034 C C . LYS A 1 137 ? 13.149 11.614 -6.886 1.00 94.38 137 LYS A C 1
ATOM 1036 O O . LYS A 1 137 ? 12.673 12.547 -6.245 1.00 94.38 137 LYS A O 1
ATOM 1041 N N . LEU A 1 138 ? 12.552 10.424 -6.956 1.00 94.06 138 LEU A N 1
ATOM 1042 C CA . LEU A 1 138 ? 11.332 10.122 -6.223 1.00 94.06 138 LEU A CA 1
ATOM 1043 C C . LEU A 1 138 ? 11.637 9.931 -4.740 1.00 94.06 138 LEU A C 1
ATOM 1045 O O . LEU A 1 138 ? 12.371 9.025 -4.363 1.00 94.06 138 LEU A O 1
ATOM 1049 N N . THR A 1 139 ? 10.989 10.735 -3.902 1.00 95.94 139 THR A N 1
ATOM 1050 C CA . THR A 1 139 ? 10.938 10.526 -2.447 1.00 95.94 139 THR A CA 1
ATOM 1051 C C . THR A 1 139 ? 9.672 9.768 -2.042 1.00 95.94 139 THR A C 1
ATOM 1053 O O . THR A 1 139 ? 9.700 8.903 -1.170 1.00 95.94 139 THR A O 1
ATOM 1056 N N . ARG A 1 140 ? 8.550 10.061 -2.710 1.00 96.81 140 ARG A N 1
ATOM 1057 C CA . ARG A 1 140 ? 7.237 9.448 -2.479 1.00 96.81 140 ARG A CA 1
ATOM 1058 C C . ARG A 1 140 ? 6.523 9.234 -3.807 1.00 96.81 140 ARG A C 1
ATOM 1060 O O . ARG A 1 140 ? 6.515 10.131 -4.649 1.00 96.81 140 ARG A O 1
ATOM 1067 N N . ALA A 1 141 ? 5.879 8.086 -3.979 1.00 97.25 141 ALA A N 1
ATOM 1068 C CA . ALA A 1 141 ? 5.090 7.796 -5.177 1.00 97.25 141 ALA A CA 1
ATOM 1069 C C . ALA A 1 141 ? 3.804 7.038 -4.842 1.00 97.25 141 ALA A C 1
ATOM 1071 O O . ALA A 1 141 ? 3.779 6.250 -3.900 1.00 97.25 141 ALA A O 1
ATOM 1072 N N . CYS A 1 142 ? 2.748 7.233 -5.619 1.00 97.81 142 CYS A N 1
ATOM 1073 C CA . CYS A 1 142 ? 1.521 6.442 -5.546 1.00 97.81 142 CYS A CA 1
ATOM 1074 C C . CYS A 1 142 ? 1.019 6.139 -6.957 1.00 97.81 142 CYS A C 1
ATOM 1076 O O . CYS A 1 142 ? 1.318 6.909 -7.864 1.00 97.81 142 CYS A O 1
ATOM 1078 N N . ASN A 1 143 ? 0.332 5.009 -7.159 1.00 96.06 143 ASN A N 1
ATOM 1079 C CA . ASN A 1 143 ? -0.330 4.686 -8.427 1.00 96.06 143 ASN A CA 1
ATOM 1080 C C . ASN A 1 143 ? -1.329 3.526 -8.315 1.00 96.06 143 ASN A C 1
ATOM 1082 O O . ASN A 1 143 ? -1.477 2.900 -7.263 1.00 96.06 143 ASN A O 1
ATOM 1086 N N . THR A 1 144 ? -1.973 3.225 -9.446 1.00 96.69 144 THR A N 1
ATOM 1087 C CA . THR A 1 144 ? -2.618 1.938 -9.729 1.00 96.69 144 THR A CA 1
ATOM 1088 C C . THR A 1 144 ? -1.759 1.119 -10.699 1.00 96.69 144 THR A C 1
ATOM 1090 O O . THR A 1 144 ? -1.610 1.483 -11.863 1.00 96.69 144 THR A O 1
ATOM 1093 N N . GLN A 1 145 ? -1.172 0.005 -10.262 1.00 96.62 145 GLN A N 1
ATOM 1094 C CA . GLN A 1 145 ? -0.411 -0.877 -11.151 1.00 96.62 145 GLN A CA 1
ATOM 1095 C C . GLN A 1 145 ? -1.305 -1.972 -11.734 1.00 96.62 145 GLN A C 1
ATOM 1097 O O . GLN A 1 145 ? -1.947 -2.721 -11.003 1.00 96.62 145 GLN A O 1
ATOM 1102 N N . LYS A 1 146 ? -1.237 -2.142 -13.055 1.00 96.62 146 LYS A N 1
ATOM 1103 C CA . LYS A 1 146 ? -1.757 -3.323 -13.754 1.00 96.62 146 LYS A CA 1
ATOM 1104 C C . LYS A 1 146 ? -0.920 -4.553 -13.399 1.00 96.62 146 LYS A C 1
ATOM 1106 O O . LYS A 1 146 ? 0.268 -4.591 -13.727 1.00 96.62 146 LYS A O 1
ATOM 1111 N N . CYS A 1 147 ? -1.517 -5.539 -12.743 1.00 94.38 147 CYS A N 1
ATOM 1112 C CA . CYS A 1 147 ? -0.827 -6.734 -12.272 1.00 94.38 147 CYS A CA 1
ATOM 1113 C C . CYS A 1 147 ? -1.370 -8.000 -12.929 1.00 94.38 147 CYS A C 1
ATOM 1115 O O . CYS A 1 147 ? -2.574 -8.123 -13.139 1.00 94.38 147 CYS A O 1
ATOM 1117 N N . ILE A 1 148 ? -0.475 -8.953 -13.199 1.00 93.62 148 ILE A N 1
ATOM 1118 C CA . ILE A 1 148 ? -0.829 -10.314 -13.606 1.00 93.62 148 ILE A CA 1
ATOM 1119 C C . ILE A 1 148 ? -0.193 -11.311 -12.634 1.00 93.62 148 ILE A C 1
ATOM 1121 O O . ILE A 1 148 ? 1.011 -11.265 -12.372 1.00 93.62 148 ILE A O 1
ATOM 1125 N N . ARG A 1 149 ? -1.007 -12.229 -12.111 1.00 92.25 149 ARG A N 1
ATOM 1126 C CA . ARG A 1 149 ? -0.586 -13.374 -11.290 1.00 92.25 149 ARG A CA 1
ATOM 1127 C C . ARG A 1 149 ? -0.987 -14.682 -11.953 1.00 92.25 149 ARG A C 1
ATOM 1129 O O . ARG A 1 149 ? -1.919 -15.364 -11.540 1.00 92.25 149 ARG A O 1
ATOM 1136 N N . ALA A 1 150 ? -0.254 -15.007 -13.008 1.00 84.81 150 ALA A N 1
ATOM 1137 C CA . ALA A 1 150 ? -0.371 -16.257 -13.739 1.00 84.81 150 ALA A CA 1
ATOM 1138 C C . ALA A 1 150 ? 1.039 -16.828 -13.943 1.00 84.81 150 ALA A C 1
ATOM 1140 O O . ALA A 1 150 ? 1.859 -16.243 -14.652 1.00 84.81 150 ALA A O 1
ATOM 1141 N N . GLY A 1 151 ? 1.326 -17.950 -13.283 1.00 73.94 151 GLY A N 1
ATOM 1142 C CA . GLY A 1 151 ? 2.638 -18.602 -13.272 1.00 73.94 151 GLY A CA 1
ATOM 1143 C C . GLY A 1 151 ? 3.619 -18.096 -12.198 1.00 73.94 151 GLY A C 1
ATOM 1144 O O . GLY A 1 151 ? 3.420 -17.074 -11.541 1.00 73.94 151 GLY A O 1
ATOM 1145 N N . GLY A 1 152 ? 4.707 -18.847 -11.994 1.00 77.25 152 GLY A N 1
ATOM 1146 C CA . GLY A 1 152 ? 5.757 -18.532 -11.015 1.00 77.25 152 GLY A CA 1
ATOM 1147 C C . GLY A 1 152 ? 5.328 -18.663 -9.542 1.00 77.25 152 GLY A C 1
ATOM 1148 O O . GLY A 1 152 ? 4.370 -19.352 -9.208 1.00 77.25 152 GLY A O 1
ATOM 1149 N N . LYS A 1 153 ? 6.058 -17.995 -8.632 1.00 78.06 153 LYS A N 1
ATOM 1150 C CA . LYS A 1 153 ? 5.818 -18.036 -7.166 1.00 78.06 153 LYS A CA 1
ATOM 1151 C C . LYS A 1 153 ? 4.530 -17.318 -6.725 1.00 78.06 153 LYS A C 1
ATOM 1153 O O . LYS A 1 153 ? 4.052 -17.525 -5.610 1.00 78.06 153 LYS A O 1
ATOM 1158 N N . HIS A 1 154 ? 4.002 -16.433 -7.565 1.00 78.31 154 HIS A N 1
ATOM 1159 C CA . HIS A 1 154 ? 2.790 -15.655 -7.313 1.00 78.31 154 HIS A CA 1
ATOM 1160 C C . HIS A 1 154 ? 1.762 -16.002 -8.389 1.00 78.31 154 HIS A C 1
ATOM 1162 O O . HIS A 1 154 ? 1.523 -15.210 -9.298 1.00 78.31 154 HIS A O 1
ATOM 1168 N N . ASN A 1 155 ? 1.235 -17.221 -8.294 1.00 83.44 155 ASN A N 1
ATOM 1169 C CA . ASN A 1 155 ? 0.312 -17.803 -9.252 1.00 83.44 155 ASN A CA 1
ATOM 1170 C C . ASN A 1 155 ? -1.036 -18.052 -8.579 1.00 83.44 155 ASN A C 1
ATOM 1172 O O . ASN A 1 155 ? -1.105 -18.883 -7.677 1.00 83.44 155 ASN A O 1
ATOM 1176 N N . ASP A 1 156 ? -2.071 -17.365 -9.052 1.00 84.69 156 ASP A N 1
ATOM 1177 C CA . ASP A 1 156 ? -3.434 -17.517 -8.537 1.00 84.69 156 ASP A CA 1
ATOM 1178 C C . ASP A 1 156 ? -4.314 -18.319 -9.533 1.00 84.69 156 ASP A C 1
ATOM 1180 O O . ASP A 1 156 ? -5.509 -18.486 -9.318 1.00 84.69 156 ASP A O 1
ATOM 1184 N N . LEU A 1 157 ? -3.735 -18.838 -10.632 1.00 84.50 157 LEU A N 1
ATOM 1185 C CA . LEU A 1 157 ? -4.465 -19.443 -11.759 1.00 84.50 157 LEU A CA 1
ATOM 1186 C C . LEU A 1 157 ? -5.365 -20.621 -11.358 1.00 84.50 157 LEU A C 1
ATOM 1188 O O . LEU A 1 157 ? -6.449 -20.763 -11.914 1.00 84.50 157 LEU A O 1
ATOM 1192 N N . ASP A 1 158 ? -4.932 -21.441 -10.400 1.00 86.06 158 ASP A N 1
ATOM 1193 C CA . ASP A 1 158 ? -5.686 -22.625 -9.981 1.00 86.06 158 ASP A CA 1
ATOM 1194 C C . ASP A 1 158 ? -6.950 -22.274 -9.184 1.00 86.06 158 ASP A C 1
ATOM 1196 O O . ASP A 1 158 ? -7.877 -23.084 -9.143 1.00 86.06 158 ASP A O 1
ATOM 1200 N N . ASP A 1 159 ? -7.012 -21.088 -8.576 1.00 85.62 159 ASP A N 1
ATOM 1201 C CA . ASP A 1 159 ? -8.133 -20.641 -7.739 1.00 85.62 159 ASP A CA 1
ATOM 1202 C C . ASP A 1 159 ? -9.089 -19.698 -8.489 1.00 85.62 159 ASP A C 1
ATOM 1204 O O . ASP A 1 159 ? -10.254 -19.531 -8.110 1.00 85.62 159 ASP A O 1
ATOM 1208 N N . VAL A 1 160 ? -8.636 -19.122 -9.606 1.00 86.12 160 VAL A N 1
ATOM 1209 C CA . VAL A 1 160 ? -9.443 -18.221 -10.437 1.00 86.12 160 VAL A CA 1
ATOM 1210 C C . VAL A 1 160 ? -10.671 -18.948 -10.988 1.00 86.12 160 VAL A C 1
ATOM 1212 O O . VAL A 1 160 ? -10.580 -19.989 -11.635 1.00 86.12 160 VAL A O 1
ATOM 1215 N N . GLY A 1 161 ? -11.846 -18.367 -10.736 1.00 89.12 161 GLY A N 1
ATOM 1216 C CA . GLY A 1 161 ? -13.140 -18.936 -11.121 1.00 89.12 161 GLY A CA 1
ATOM 1217 C C . GLY A 1 161 ? -13.700 -19.961 -10.128 1.00 89.12 161 GLY A C 1
ATOM 1218 O O . GLY A 1 161 ? -14.853 -20.361 -10.281 1.00 89.12 161 GLY A O 1
ATOM 1219 N N . LYS A 1 162 ? -12.931 -20.357 -9.101 1.00 92.44 162 LYS A N 1
ATOM 1220 C CA . LYS A 1 162 ? -13.422 -21.179 -7.979 1.00 92.44 162 LYS A CA 1
ATOM 1221 C C . LYS A 1 162 ? -13.924 -20.326 -6.818 1.00 92.44 162 LYS A C 1
ATOM 1223 O O . LYS A 1 162 ? -14.872 -20.719 -6.142 1.00 92.44 162 LYS A O 1
ATOM 1228 N N . ASP A 1 163 ? -13.317 -19.163 -6.602 1.00 91.75 163 ASP A N 1
ATOM 1229 C CA . ASP A 1 163 ? -13.791 -18.166 -5.647 1.00 91.75 163 ASP A CA 1
ATOM 1230 C C . ASP A 1 163 ? -14.032 -16.795 -6.292 1.00 91.75 163 ASP A C 1
ATOM 1232 O O . ASP A 1 163 ? -13.915 -16.611 -7.504 1.00 91.75 163 ASP A O 1
ATOM 1236 N N . THR A 1 164 ? -14.462 -15.841 -5.466 1.00 90.56 164 THR A N 1
ATOM 1237 C CA . THR A 1 164 ? -14.899 -14.510 -5.902 1.00 90.56 164 THR A CA 1
ATOM 1238 C C . THR A 1 164 ? -13.833 -13.431 -5.724 1.00 90.56 164 THR A C 1
ATOM 1240 O O . THR A 1 164 ? -14.152 -12.260 -5.905 1.00 90.56 164 THR A O 1
ATOM 1243 N N . TYR A 1 165 ? -12.615 -13.772 -5.293 1.00 86.06 165 TYR A N 1
ATOM 1244 C CA . TYR A 1 165 ? -11.616 -12.773 -4.887 1.00 86.06 165 TYR A CA 1
ATOM 1245 C C . TYR A 1 165 ? -10.214 -13.000 -5.462 1.00 86.06 165 TYR A C 1
ATOM 1247 O O . TYR A 1 165 ? -9.383 -12.092 -5.372 1.00 86.06 165 TYR A O 1
ATOM 1255 N N . HIS A 1 166 ? -9.940 -14.146 -6.088 1.00 89.75 166 HIS A N 1
ATOM 1256 C CA . HIS A 1 166 ? -8.742 -14.333 -6.902 1.00 89.75 166 HIS A CA 1
ATOM 1257 C C . HIS A 1 166 ? -8.987 -13.946 -8.363 1.00 89.75 166 HIS A C 1
ATOM 1259 O O . HIS A 1 166 ? -9.951 -14.362 -9.010 1.00 89.75 166 HIS A O 1
ATOM 1265 N N . HIS A 1 167 ? -8.058 -13.161 -8.903 1.00 89.25 167 HIS A N 1
ATOM 1266 C CA . HIS A 1 167 ? -8.067 -12.700 -10.286 1.00 89.25 167 HIS A CA 1
ATOM 1267 C C . HIS A 1 167 ? -6.694 -12.928 -10.915 1.00 89.25 167 HIS A C 1
ATOM 1269 O O . HIS A 1 167 ? -5.668 -12.733 -10.264 1.00 89.25 167 HIS A O 1
ATOM 1275 N N . THR A 1 168 ? -6.660 -13.277 -12.202 1.00 92.00 168 THR A N 1
ATOM 1276 C CA . THR A 1 168 ? -5.402 -13.329 -12.961 1.00 92.00 168 THR A CA 1
ATOM 1277 C C . THR A 1 168 ? -4.864 -11.929 -13.214 1.00 92.00 168 THR A C 1
ATOM 1279 O O . THR A 1 168 ? -3.708 -11.658 -12.905 1.00 92.00 168 THR A O 1
ATOM 1282 N N . PHE A 1 169 ? -5.704 -11.043 -13.751 1.00 94.62 169 PHE A N 1
ATOM 1283 C CA . PHE A 1 169 ? -5.422 -9.629 -13.965 1.00 94.62 169 PHE A CA 1
ATOM 1284 C C . PHE A 1 169 ? -6.184 -8.781 -12.949 1.00 94.62 169 PHE A C 1
ATOM 1286 O O . PHE A 1 169 ? -7.390 -8.949 -12.782 1.00 94.62 169 PHE A O 1
ATOM 1293 N N . PHE A 1 170 ? -5.491 -7.855 -12.295 1.00 94.81 170 PHE A N 1
ATOM 1294 C CA . PHE A 1 170 ? -6.095 -6.936 -11.334 1.00 94.81 170 PHE A CA 1
ATOM 1295 C C . PHE A 1 170 ? -5.297 -5.636 -11.236 1.00 94.81 170 PHE A C 1
ATOM 1297 O O . PHE A 1 170 ? -4.143 -5.551 -11.662 1.00 94.81 170 PHE A O 1
ATOM 1304 N N . GLU A 1 171 ? -5.913 -4.620 -10.642 1.00 94.69 171 GLU A N 1
ATOM 1305 C CA . GLU A 1 171 ? -5.253 -3.363 -10.312 1.00 94.69 171 GLU A CA 1
ATOM 1306 C C . GLU A 1 171 ? -4.792 -3.355 -8.857 1.00 94.69 171 GLU A C 1
ATOM 1308 O O . GLU A 1 171 ? -5.535 -3.697 -7.936 1.00 94.69 171 GLU A O 1
ATOM 1313 N N . MET A 1 172 ? -3.544 -2.954 -8.653 1.00 95.25 172 MET A N 1
ATOM 1314 C CA . MET A 1 172 ? -2.936 -2.820 -7.341 1.00 95.25 172 MET A CA 1
ATOM 1315 C C . MET A 1 172 ? -2.731 -1.344 -7.025 1.00 95.25 172 MET A C 1
ATOM 1317 O O . MET A 1 172 ? -1.842 -0.707 -7.588 1.00 95.25 172 MET A O 1
ATOM 1321 N N . LEU A 1 173 ? -3.524 -0.823 -6.093 1.00 97.31 173 LEU A N 1
ATOM 1322 C CA . LEU A 1 173 ? -3.327 0.509 -5.534 1.00 97.31 173 LEU A CA 1
ATOM 1323 C C . LEU A 1 173 ? -2.150 0.469 -4.554 1.00 97.31 173 LEU A C 1
ATOM 1325 O O . LEU A 1 173 ? -2.135 -0.340 -3.621 1.00 97.31 173 LEU A O 1
ATOM 1329 N N . GLY A 1 174 ? -1.140 1.302 -4.785 1.00 95.75 174 GLY A N 1
ATOM 1330 C CA . GLY A 1 174 ? 0.080 1.307 -3.983 1.00 95.75 174 GLY A CA 1
ATOM 1331 C C . GLY A 1 174 ? 0.596 2.707 -3.694 1.00 95.75 174 GLY A C 1
ATOM 1332 O O . GLY A 1 174 ? 0.470 3.613 -4.515 1.00 95.75 174 GLY A O 1
ATOM 1333 N N . ASN A 1 175 ? 1.190 2.862 -2.513 1.00 96.50 175 ASN A N 1
ATOM 1334 C CA . ASN A 1 175 ? 1.937 4.039 -2.093 1.00 96.50 175 ASN A CA 1
ATOM 1335 C C . ASN A 1 175 ? 3.329 3.614 -1.599 1.00 96.50 175 ASN A C 1
ATOM 1337 O O . ASN A 1 175 ? 3.483 2.593 -0.924 1.00 96.50 175 ASN A O 1
ATOM 1341 N N . TRP A 1 176 ? 4.344 4.402 -1.935 1.00 96.56 176 TRP A N 1
ATOM 1342 C CA . TRP A 1 176 ? 5.751 4.110 -1.684 1.00 96.56 176 TRP A CA 1
ATOM 1343 C C . TRP A 1 176 ? 6.455 5.295 -1.037 1.00 96.56 176 TRP A C 1
ATOM 1345 O O . TRP A 1 176 ? 6.225 6.448 -1.404 1.00 96.56 176 TRP A O 1
ATOM 1355 N N . SER A 1 177 ? 7.346 4.960 -0.106 1.00 93.81 177 SER A N 1
ATOM 1356 C CA . SER A 1 177 ? 8.336 5.845 0.497 1.00 93.81 177 SER A CA 1
ATOM 1357 C C . SER A 1 177 ? 9.723 5.382 0.076 1.00 93.81 177 SER A C 1
ATOM 1359 O O . SER A 1 177 ? 10.029 4.187 0.169 1.00 93.81 177 SER A O 1
ATOM 1361 N N . PHE A 1 178 ? 10.561 6.314 -0.358 1.00 94.12 178 PHE A N 1
ATOM 1362 C CA . PHE A 1 178 ? 11.950 6.068 -0.722 1.00 94.12 178 PHE A CA 1
ATOM 1363 C C . PHE A 1 178 ? 12.852 6.869 0.221 1.00 94.12 178 PHE A C 1
ATOM 1365 O O . PHE A 1 178 ? 13.252 7.989 -0.082 1.00 94.12 178 PHE A O 1
ATOM 1372 N N . GLY A 1 179 ? 13.135 6.291 1.393 1.00 89.88 179 GLY A N 1
ATOM 1373 C CA . GLY A 1 179 ? 14.011 6.902 2.399 1.00 89.88 179 GLY A CA 1
ATOM 1374 C C . GLY A 1 179 ? 13.409 8.099 3.141 1.00 89.88 179 GLY A C 1
ATOM 1375 O O . GLY A 1 179 ? 14.160 8.955 3.593 1.00 89.88 179 GLY A O 1
ATOM 1376 N N . ASP A 1 180 ? 12.080 8.173 3.252 1.00 91.75 180 ASP A N 1
ATOM 1377 C CA . ASP A 1 180 ? 11.382 9.305 3.869 1.00 91.75 180 ASP A CA 1
ATOM 1378 C C . ASP A 1 180 ? 10.496 8.870 5.055 1.00 91.75 180 ASP A C 1
ATOM 1380 O O . ASP A 1 180 ? 10.999 8.781 6.171 1.00 91.75 180 ASP A O 1
ATOM 1384 N N . TYR A 1 181 ? 9.212 8.553 4.860 1.00 91.44 181 TYR A N 1
ATOM 1385 C CA . TYR A 1 181 ? 8.346 8.050 5.934 1.00 91.44 181 TYR A CA 1
ATOM 1386 C C . TYR A 1 181 ? 8.445 6.526 6.102 1.00 91.44 181 TYR A C 1
ATOM 1388 O O . TYR A 1 181 ? 8.833 5.815 5.165 1.00 91.44 181 TYR A O 1
ATOM 1396 N N . PHE A 1 182 ? 8.070 6.009 7.279 1.00 92.19 182 PHE A N 1
ATOM 1397 C CA . PHE A 1 182 ? 8.188 4.579 7.593 1.00 92.19 182 PHE A CA 1
ATOM 1398 C C . PHE A 1 182 ? 6.883 4.008 8.187 1.00 92.19 182 PHE A C 1
ATOM 1400 O O . PHE A 1 182 ? 5.808 4.250 7.634 1.00 92.19 182 PHE A O 1
ATOM 1407 N N . LYS A 1 183 ? 6.942 3.179 9.244 1.00 91.12 183 LYS A N 1
ATOM 1408 C CA . LYS A 1 183 ? 5.783 2.388 9.723 1.00 91.12 183 LYS A CA 1
ATOM 1409 C C . LYS A 1 183 ? 4.658 3.260 10.235 1.00 91.12 183 LYS A C 1
ATOM 1411 O O . LYS A 1 183 ? 3.499 2.983 9.939 1.00 91.12 183 LYS A O 1
ATOM 1416 N N . LYS A 1 184 ? 5.012 4.294 10.995 1.00 92.94 184 LYS A N 1
ATOM 1417 C CA . LYS A 1 184 ? 4.051 5.168 11.657 1.00 92.94 184 LYS A CA 1
ATOM 1418 C C . LYS A 1 184 ? 3.120 5.822 10.641 1.00 92.94 184 LYS A C 1
ATOM 1420 O O . LYS A 1 184 ? 1.922 5.564 10.673 1.00 92.94 184 LYS A O 1
ATOM 1425 N N . GLU A 1 185 ? 3.671 6.585 9.705 1.00 93.75 185 GLU A N 1
ATOM 1426 C CA . GLU A 1 185 ? 2.884 7.307 8.706 1.00 93.75 185 GLU A CA 1
ATOM 1427 C C . GLU A 1 185 ? 2.181 6.342 7.747 1.00 93.75 185 GLU A C 1
ATOM 1429 O O . GLU A 1 185 ? 1.032 6.570 7.377 1.00 93.75 185 GLU A O 1
ATOM 1434 N N . ALA A 1 186 ? 2.833 5.232 7.377 1.00 93.88 186 ALA A N 1
ATOM 1435 C CA . ALA A 1 186 ? 2.224 4.224 6.516 1.00 93.88 186 ALA A CA 1
ATOM 1436 C C . ALA A 1 186 ? 0.936 3.648 7.129 1.00 93.88 186 ALA A C 1
ATOM 1438 O O . ALA A 1 186 ? -0.081 3.577 6.442 1.00 93.88 186 ALA A O 1
ATOM 1439 N N . ILE A 1 187 ? 0.968 3.275 8.414 1.00 95.06 187 ILE A N 1
ATOM 1440 C CA . ILE A 1 187 ? -0.188 2.729 9.141 1.00 95.06 187 ILE A CA 1
ATOM 1441 C C . ILE A 1 187 ? -1.234 3.820 9.426 1.00 95.06 187 ILE A C 1
ATOM 1443 O O . ILE A 1 187 ? -2.432 3.578 9.277 1.00 95.06 187 ILE A O 1
ATOM 1447 N N . GLU A 1 188 ? -0.806 5.029 9.792 1.00 96.19 188 GLU A N 1
ATOM 1448 C CA . GLU A 1 188 ? -1.705 6.159 10.057 1.00 96.19 188 GLU A CA 1
ATOM 1449 C C . GLU A 1 188 ? -2.514 6.544 8.811 1.00 96.19 188 GLU A C 1
ATOM 1451 O O . GLU A 1 188 ? -3.743 6.625 8.867 1.00 96.19 188 GLU A O 1
ATOM 1456 N N . TRP A 1 189 ? -1.855 6.711 7.662 1.00 97.81 189 TRP A N 1
ATOM 1457 C CA . TRP A 1 189 ? -2.532 7.060 6.409 1.00 97.81 189 TRP A CA 1
ATOM 1458 C C . TRP A 1 189 ? -3.361 5.911 5.853 1.00 97.81 189 TRP A C 1
ATOM 1460 O O . TRP A 1 189 ? -4.420 6.141 5.275 1.00 97.81 189 TRP A O 1
ATOM 1470 N N . ALA A 1 190 ? -2.912 4.675 6.065 1.00 95.56 190 ALA A N 1
ATOM 1471 C CA . ALA A 1 190 ? -3.691 3.488 5.768 1.00 95.56 190 ALA A CA 1
ATOM 1472 C C . ALA A 1 190 ? -5.048 3.494 6.482 1.00 95.56 190 ALA A C 1
ATOM 1474 O O . ALA A 1 190 ? -6.099 3.296 5.865 1.00 95.56 190 ALA A O 1
ATOM 1475 N N . TRP A 1 191 ? -5.015 3.741 7.788 1.00 96.62 191 TRP A N 1
ATOM 1476 C CA . TRP A 1 191 ? -6.201 3.808 8.626 1.00 96.62 191 TRP A CA 1
ATOM 1477 C C . TRP A 1 191 ? -7.102 4.996 8.271 1.00 96.62 191 TRP A C 1
ATOM 1479 O O . TRP A 1 191 ? -8.321 4.837 8.167 1.00 96.62 191 TRP A O 1
ATOM 1489 N N . GLU A 1 192 ? -6.512 6.174 8.046 1.00 97.75 192 GLU A N 1
AT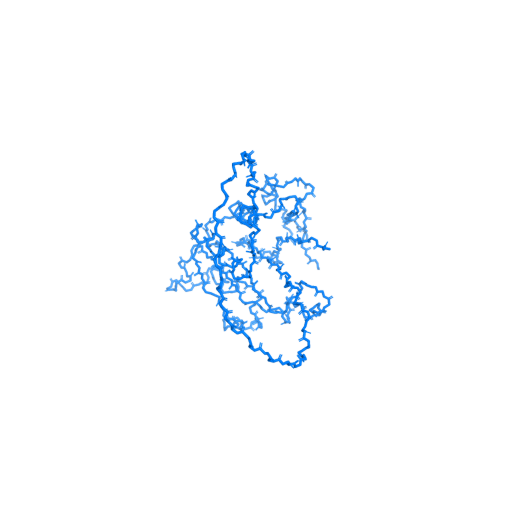OM 1490 C CA . GLU A 1 192 ? -7.212 7.391 7.617 1.00 97.75 192 GLU A CA 1
ATOM 1491 C C . GLU A 1 192 ? -7.962 7.163 6.297 1.00 97.75 192 GLU A C 1
ATOM 1493 O O . GLU A 1 192 ? -9.166 7.415 6.220 1.00 97.75 192 GLU A O 1
ATOM 1498 N N . LEU A 1 193 ? -7.292 6.608 5.285 1.00 96.75 193 LEU A N 1
ATOM 1499 C CA . LEU A 1 193 ? -7.893 6.312 3.987 1.00 96.75 193 LEU A CA 1
ATOM 1500 C C . LEU A 1 193 ? -9.090 5.359 4.123 1.00 96.75 193 LEU A C 1
ATOM 1502 O O . LEU A 1 193 ? -10.172 5.636 3.610 1.00 96.75 193 LEU A O 1
ATOM 1506 N N . LEU A 1 194 ? -8.928 4.248 4.843 1.00 95.25 194 LEU A N 1
ATOM 1507 C CA . LEU A 1 194 ? -9.987 3.246 4.980 1.00 95.25 194 LEU A CA 1
ATOM 1508 C C . LEU A 1 194 ? -11.187 3.749 5.795 1.00 95.25 194 LEU A C 1
ATOM 1510 O O . LEU A 1 194 ? -12.332 3.538 5.399 1.00 95.25 194 LEU A O 1
ATOM 1514 N N . THR A 1 195 ? -10.944 4.408 6.927 1.00 94.94 195 THR A N 1
ATOM 1515 C CA . THR A 1 195 ? -12.015 4.743 7.883 1.00 94.94 195 THR A CA 1
ATOM 1516 C C . THR A 1 195 ? -12.597 6.136 7.692 1.00 94.94 195 THR A C 1
ATOM 1518 O O . THR A 1 195 ? -13.775 6.341 7.973 1.00 94.94 195 THR A O 1
ATOM 1521 N N . LYS A 1 196 ? -11.798 7.109 7.238 1.00 96.75 196 LYS A N 1
ATOM 1522 C CA . LYS A 1 196 ? -12.223 8.513 7.106 1.00 96.75 196 LYS A CA 1
ATOM 1523 C C . LYS A 1 196 ? -12.580 8.877 5.677 1.00 96.75 196 LYS A C 1
ATOM 1525 O O . LYS A 1 196 ? -13.539 9.613 5.482 1.00 96.75 196 LYS A O 1
ATOM 1530 N N . VAL A 1 197 ? -11.843 8.355 4.698 1.00 95.81 197 VAL A N 1
ATOM 1531 C CA . VAL A 1 197 ? -12.085 8.669 3.283 1.00 95.81 197 VAL A CA 1
ATOM 1532 C C . VAL A 1 197 ? -13.087 7.693 2.672 1.00 95.81 197 VAL A C 1
ATOM 1534 O O . VAL A 1 197 ? -14.110 8.120 2.145 1.00 95.81 197 VAL A O 1
ATOM 1537 N N . TYR A 1 198 ? -12.842 6.385 2.790 1.00 93.62 198 TYR A N 1
ATOM 1538 C CA . TYR A 1 198 ? -13.785 5.366 2.318 1.00 93.62 198 TYR A CA 1
ATOM 1539 C C . TYR A 1 198 ? -14.961 5.134 3.276 1.00 93.62 198 TYR A C 1
ATOM 1541 O O . TYR A 1 198 ? -15.967 4.553 2.874 1.00 93.62 198 TYR A O 1
ATOM 1549 N N . GLY A 1 199 ? -14.861 5.591 4.529 1.00 94.00 199 GLY A N 1
ATOM 1550 C CA . GLY A 1 199 ? -15.948 5.487 5.508 1.00 94.00 199 GLY A CA 1
ATOM 1551 C C . GLY A 1 199 ? -16.245 4.054 5.956 1.00 94.00 199 GLY A C 1
ATOM 1552 O O . GLY A 1 199 ? -17.363 3.760 6.377 1.00 94.00 199 GLY A O 1
ATOM 1553 N N . LEU A 1 200 ? -15.276 3.141 5.837 1.00 92.12 200 LEU A N 1
ATOM 1554 C CA . LEU A 1 200 ? -15.476 1.743 6.200 1.00 92.12 200 LEU A CA 1
ATOM 1555 C C . LEU A 1 200 ? -15.579 1.589 7.730 1.00 92.12 200 LEU A C 1
ATOM 1557 O O . LEU A 1 200 ? -14.777 2.196 8.449 1.00 92.12 200 LEU A O 1
ATOM 1561 N N . PRO A 1 201 ? -16.515 0.761 8.243 1.00 92.69 201 PRO A N 1
ATOM 1562 C CA . PRO A 1 201 ? -16.705 0.580 9.679 1.00 92.69 201 PRO A CA 1
ATOM 1563 C C . PRO A 1 201 ? -15.429 0.058 10.368 1.00 92.69 201 PRO A C 1
ATOM 1565 O O . PRO A 1 201 ? -14.946 -1.025 10.015 1.00 92.69 201 PRO A O 1
ATOM 1568 N N . PRO A 1 202 ? -14.864 0.796 11.346 1.00 91.38 202 PRO A N 1
ATOM 1569 C CA . PRO A 1 202 ? -13.613 0.427 12.011 1.00 91.38 202 PRO A CA 1
ATOM 1570 C C . PRO A 1 202 ? -13.643 -0.948 12.689 1.00 91.38 202 PRO A C 1
ATOM 1572 O O . PRO A 1 202 ? -12.634 -1.648 12.771 1.00 91.38 202 PRO A O 1
ATOM 1575 N N . ASP A 1 203 ? -14.820 -1.356 13.154 1.00 92.75 203 ASP A N 1
ATOM 1576 C CA . ASP A 1 203 ? -15.081 -2.601 13.864 1.00 92.75 203 ASP A CA 1
ATOM 1577 C C . ASP A 1 203 ? -15.018 -3.851 12.967 1.00 92.75 203 ASP A C 1
ATOM 1579 O O . ASP A 1 203 ? -15.214 -4.964 13.457 1.00 92.75 203 ASP A O 1
ATOM 1583 N N . ARG A 1 204 ? -14.686 -3.699 11.687 1.00 91.81 204 ARG A N 1
ATOM 1584 C CA . ARG A 1 204 ? -14.522 -4.809 10.741 1.00 91.81 204 ARG A CA 1
ATOM 1585 C C . ARG A 1 204 ? -13.067 -5.096 10.388 1.00 91.81 204 ARG A C 1
ATOM 1587 O O . ARG A 1 204 ? -12.790 -6.079 9.702 1.00 91.81 204 ARG A O 1
ATOM 1594 N N . PHE A 1 205 ? -12.141 -4.254 10.840 1.00 94.19 205 PHE A N 1
ATOM 1595 C CA . PHE A 1 205 ? -10.730 -4.403 10.518 1.00 94.19 205 PHE A CA 1
ATOM 1596 C C . PHE A 1 205 ? -10.000 -5.325 11.485 1.00 94.19 205 PHE A C 1
ATOM 1598 O O . PHE A 1 205 ? -10.225 -5.316 12.695 1.00 94.19 205 PHE A O 1
ATOM 1605 N N . TYR A 1 206 ? -9.065 -6.070 10.906 1.00 94.50 206 TYR A N 1
ATOM 1606 C CA . TYR A 1 206 ? -8.021 -6.809 11.593 1.00 94.50 206 TYR A CA 1
ATOM 1607 C C . TYR A 1 206 ? -6.686 -6.356 11.011 1.00 94.50 206 TYR A C 1
ATOM 1609 O O . TYR A 1 206 ? -6.574 -6.117 9.807 1.00 94.50 206 TYR A O 1
ATOM 1617 N N . ALA A 1 207 ? -5.671 -6.254 11.857 1.00 93.62 207 ALA A N 1
ATOM 1618 C CA . ALA A 1 207 ? -4.306 -5.995 11.439 1.00 93.62 207 ALA A CA 1
ATOM 1619 C C . ALA A 1 207 ? -3.435 -7.205 11.757 1.00 93.62 207 ALA A C 1
ATOM 1621 O O . ALA A 1 207 ? -3.638 -7.911 12.744 1.00 93.62 207 ALA A O 1
ATOM 1622 N N . THR A 1 208 ? -2.434 -7.430 10.917 1.00 94.44 208 THR A N 1
ATOM 1623 C CA . THR A 1 208 ? -1.433 -8.469 11.138 1.00 94.44 208 THR A CA 1
ATOM 1624 C C . THR A 1 208 ? -0.051 -7.851 11.142 1.00 94.44 208 THR A C 1
ATOM 1626 O O . THR A 1 208 ? 0.230 -6.993 10.305 1.00 94.44 208 THR A O 1
ATOM 1629 N N . TYR A 1 209 ? 0.822 -8.313 12.030 1.00 91.69 209 TYR A N 1
ATOM 1630 C CA . TYR A 1 209 ? 2.226 -7.908 12.059 1.00 91.69 209 TYR A CA 1
ATOM 1631 C C . TYR A 1 209 ? 3.143 -9.132 12.031 1.00 91.69 209 TYR A C 1
ATOM 1633 O O . TYR A 1 209 ? 2.719 -10.264 12.290 1.00 91.69 209 TYR A O 1
ATOM 1641 N N . PHE A 1 210 ? 4.409 -8.913 11.679 1.00 94.19 210 PHE A N 1
ATOM 1642 C CA . PHE A 1 210 ? 5.385 -9.992 11.634 1.00 94.19 210 PHE A CA 1
ATOM 1643 C C . PHE A 1 210 ? 5.728 -10.454 13.056 1.00 94.19 210 PHE A C 1
ATOM 1645 O O . PHE A 1 210 ? 6.313 -9.711 13.836 1.00 94.19 210 PHE A O 1
ATOM 1652 N N . GLY A 1 211 ? 5.362 -11.689 13.389 1.00 93.06 211 GLY A N 1
ATOM 1653 C CA . GLY A 1 211 ? 5.556 -12.288 14.712 1.00 93.06 211 GLY A CA 1
ATOM 1654 C C . GLY A 1 211 ? 6.972 -12.806 14.978 1.00 93.06 211 GLY A C 1
ATOM 1655 O O . GLY A 1 211 ? 7.206 -13.360 16.045 1.00 93.06 211 GLY A O 1
ATOM 1656 N N . GLY A 1 212 ? 7.902 -12.632 14.037 1.00 90.25 212 GLY A N 1
ATOM 1657 C CA . GLY A 1 212 ? 9.248 -13.195 14.111 1.00 90.25 212 GLY A CA 1
ATOM 1658 C C . GLY A 1 212 ? 9.372 -14.531 13.377 1.00 90.25 212 GLY A C 1
ATOM 1659 O O . GLY A 1 212 ? 8.385 -15.161 12.988 1.00 90.25 212 GLY A O 1
ATOM 1660 N N . ASP A 1 213 ? 10.615 -14.942 13.156 1.00 93.00 213 ASP A N 1
ATOM 1661 C CA . ASP A 1 213 ? 10.979 -16.250 12.620 1.00 93.00 213 ASP A CA 1
ATOM 1662 C C . ASP A 1 213 ? 12.340 -16.664 13.189 1.00 93.00 213 ASP A C 1
ATOM 1664 O O . ASP A 1 213 ? 13.391 -16.263 12.683 1.00 93.00 213 ASP A O 1
ATOM 1668 N N . GLU A 1 214 ? 12.312 -17.470 14.252 1.00 90.44 214 GLU A N 1
ATOM 1669 C CA . GLU A 1 214 ? 13.513 -17.938 14.954 1.00 90.44 214 GLU A CA 1
ATOM 1670 C C . GLU A 1 214 ? 14.463 -18.705 14.028 1.00 90.44 214 GLU A C 1
ATOM 1672 O O . GLU A 1 214 ? 15.677 -18.543 14.128 1.00 90.44 214 GLU A O 1
ATOM 1677 N N . LYS A 1 215 ? 13.929 -19.477 13.068 1.00 90.19 215 LYS A N 1
ATOM 1678 C CA . LYS A 1 215 ? 14.745 -20.245 12.111 1.00 90.19 215 LYS A CA 1
ATOM 1679 C C . LYS A 1 215 ? 15.592 -19.343 11.219 1.00 90.19 215 LYS A C 1
ATOM 1681 O O . LYS A 1 215 ? 16.684 -19.732 10.818 1.00 90.19 215 LYS A O 1
ATOM 1686 N N . SER A 1 216 ? 15.082 -18.152 10.923 1.00 88.56 216 SER A N 1
ATOM 1687 C CA . SER A 1 216 ? 15.767 -17.135 10.124 1.00 88.56 216 SER A CA 1
ATOM 1688 C C . SER A 1 216 ? 16.488 -16.090 10.986 1.00 88.56 216 SER A C 1
ATOM 1690 O O . SER A 1 216 ? 17.052 -15.146 10.437 1.00 88.56 216 SER A O 1
ATOM 1692 N N . GLY A 1 217 ? 16.456 -16.218 12.319 1.00 92.69 217 GLY A N 1
ATOM 1693 C CA . GLY A 1 217 ? 17.033 -15.242 13.248 1.00 92.69 217 GLY A CA 1
ATOM 1694 C C . GLY A 1 217 ? 16.343 -13.873 13.225 1.00 92.69 217 GLY A C 1
ATOM 1695 O O . GLY A 1 217 ? 16.978 -12.862 13.521 1.00 92.69 217 GLY A O 1
ATOM 1696 N N . LEU A 1 218 ? 15.065 -13.810 12.838 1.00 92.00 218 LEU A N 1
ATOM 1697 C CA . LEU A 1 218 ? 14.328 -12.554 12.690 1.00 92.00 218 LEU A CA 1
ATOM 1698 C C . LEU A 1 218 ? 13.422 -12.303 13.897 1.00 92.00 218 LEU A C 1
ATOM 1700 O O . LEU A 1 218 ? 12.531 -13.099 14.193 1.00 92.00 218 LEU A O 1
ATOM 1704 N N . ALA A 1 219 ? 13.618 -11.165 14.558 1.00 94.25 219 ALA A N 1
ATOM 1705 C CA . ALA A 1 219 ? 12.796 -10.732 15.683 1.00 94.25 219 ALA A CA 1
ATOM 1706 C C . ALA A 1 219 ? 11.368 -10.323 15.249 1.00 94.25 219 ALA A C 1
ATOM 1708 O O . ALA A 1 219 ? 11.163 -9.931 14.094 1.00 94.25 219 ALA A O 1
ATOM 1709 N N . PRO A 1 220 ? 10.377 -10.384 16.160 1.00 93.56 220 PRO A N 1
ATOM 1710 C CA . PRO A 1 220 ? 9.045 -9.838 15.913 1.00 93.56 220 PRO A CA 1
ATOM 1711 C C . PRO A 1 220 ? 9.076 -8.328 15.651 1.00 93.56 220 PRO A C 1
ATOM 1713 O O . PRO A 1 220 ? 9.820 -7.583 16.287 1.00 93.56 220 PRO A O 1
ATOM 1716 N N . ASP A 1 221 ? 8.196 -7.862 14.767 1.00 94.25 221 ASP A N 1
ATOM 1717 C CA . ASP A 1 221 ? 7.972 -6.442 14.492 1.00 94.25 221 ASP A CA 1
ATOM 1718 C C . ASP A 1 221 ? 7.033 -5.826 15.541 1.00 94.25 221 ASP A C 1
ATOM 1720 O O . ASP A 1 221 ? 5.848 -5.573 15.295 1.00 94.25 221 ASP A O 1
ATOM 1724 N N . THR A 1 222 ? 7.560 -5.614 16.748 1.00 94.25 222 THR A N 1
ATOM 1725 C CA . THR A 1 222 ? 6.804 -5.006 17.854 1.00 94.25 222 THR A CA 1
ATOM 1726 C C . THR A 1 222 ? 6.449 -3.547 17.587 1.00 94.25 222 THR A C 1
ATOM 1728 O O . THR A 1 222 ? 5.428 -3.077 18.073 1.00 94.25 222 THR A O 1
ATOM 1731 N N . GLU A 1 223 ? 7.235 -2.845 16.770 1.00 93.56 223 GLU A N 1
ATOM 1732 C CA . GLU A 1 223 ? 6.955 -1.462 16.380 1.00 93.56 223 GLU A CA 1
ATOM 1733 C C . GLU A 1 223 ? 5.635 -1.364 15.599 1.00 93.56 223 GLU A C 1
ATOM 1735 O O . GLU A 1 223 ? 4.772 -0.558 15.947 1.00 93.56 223 GLU A O 1
ATOM 1740 N N . ALA A 1 224 ? 5.426 -2.222 14.591 1.00 93.31 224 ALA A N 1
ATOM 1741 C CA . ALA A 1 224 ? 4.164 -2.259 13.850 1.00 93.31 224 ALA A CA 1
ATOM 1742 C C . ALA A 1 224 ? 2.976 -2.616 14.756 1.00 93.31 224 ALA A C 1
ATOM 1744 O O . ALA A 1 224 ? 1.921 -1.984 14.660 1.00 93.31 224 ALA A O 1
ATOM 1745 N N . ARG A 1 225 ? 3.149 -3.601 15.652 1.00 95.56 225 ARG A N 1
ATOM 1746 C CA . ARG A 1 225 ? 2.135 -3.978 16.651 1.00 95.56 225 ARG A CA 1
ATOM 1747 C C . ARG A 1 225 ? 1.713 -2.766 17.479 1.00 95.56 225 ARG A C 1
ATOM 1749 O O . ARG A 1 225 ? 0.523 -2.480 17.570 1.00 95.56 225 ARG A O 1
ATOM 1756 N N . ASP A 1 226 ? 2.675 -2.049 18.048 1.00 97.69 226 ASP A N 1
ATOM 1757 C CA . ASP A 1 226 ? 2.412 -0.940 18.970 1.00 97.69 226 ASP A CA 1
ATOM 1758 C C . ASP A 1 226 ? 1.744 0.252 18.274 1.00 97.69 226 ASP A C 1
ATOM 1760 O O . ASP A 1 226 ? 0.955 0.968 18.890 1.00 97.69 226 ASP A O 1
ATOM 1764 N N . ILE A 1 227 ? 2.003 0.455 16.978 1.00 95.88 227 ILE A N 1
ATOM 1765 C CA . ILE A 1 227 ? 1.286 1.455 16.178 1.00 95.88 227 ILE A CA 1
ATOM 1766 C C . ILE A 1 227 ? -0.164 1.009 15.937 1.00 95.88 227 ILE A C 1
ATOM 1768 O O . ILE A 1 227 ? -1.079 1.803 16.149 1.00 95.88 227 ILE A O 1
ATOM 1772 N N . TRP A 1 228 ? -0.399 -0.250 15.551 1.00 96.56 228 TRP A N 1
ATOM 1773 C CA . TRP A 1 228 ? -1.753 -0.769 15.317 1.00 96.56 228 TRP A CA 1
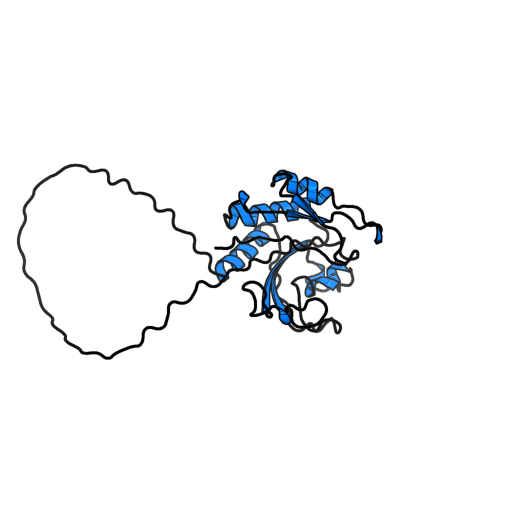ATOM 1774 C C . TRP A 1 228 ? -2.632 -0.770 16.568 1.00 96.56 228 TRP A C 1
ATOM 1776 O O . TRP A 1 228 ? -3.822 -0.471 16.467 1.00 96.56 228 TRP A O 1
ATOM 1786 N N . LEU A 1 229 ? -2.052 -1.028 17.743 1.00 97.19 229 LEU A N 1
ATOM 1787 C CA . LEU A 1 229 ? -2.759 -0.991 19.030 1.00 97.19 229 LEU A CA 1
ATOM 1788 C C . LEU A 1 229 ? -3.323 0.396 19.388 1.00 97.19 229 LEU A C 1
ATOM 1790 O O . LEU A 1 229 ? -4.164 0.503 20.275 1.00 97.19 229 LEU A O 1
ATOM 1794 N N . LYS A 1 230 ? -2.906 1.462 18.691 1.00 97.69 230 LYS A N 1
ATOM 1795 C CA . LYS A 1 230 ? -3.509 2.800 18.827 1.00 97.69 230 LYS A CA 1
ATOM 1796 C C . LYS A 1 230 ? -4.855 2.923 18.105 1.00 97.69 230 LYS A C 1
ATOM 1798 O O . LYS A 1 230 ? -5.619 3.832 18.415 1.00 97.69 230 LYS A O 1
ATOM 1803 N N . PHE A 1 231 ? -5.129 2.046 17.136 1.00 94.31 231 PHE A N 1
ATOM 1804 C CA . PHE A 1 231 ? -6.308 2.100 16.262 1.00 94.31 231 PHE A CA 1
ATOM 1805 C C . PHE A 1 231 ? -7.262 0.924 16.463 1.00 94.31 231 PHE A C 1
ATOM 1807 O O . PHE A 1 231 ? -8.468 1.071 16.269 1.00 94.31 231 PHE A O 1
ATOM 1814 N N . LEU A 1 232 ? -6.725 -0.238 16.832 1.00 94.19 232 LEU A N 1
ATOM 1815 C CA . LEU A 1 232 ? -7.457 -1.491 16.954 1.00 94.19 232 LEU A CA 1
ATOM 1816 C C . LEU A 1 232 ? -7.274 -2.096 18.348 1.00 94.19 232 LEU A C 1
ATOM 1818 O O . LEU A 1 232 ? -6.196 -1.968 18.934 1.00 94.19 232 LEU A O 1
ATOM 1822 N N . PRO A 1 233 ? -8.295 -2.798 18.869 1.00 97.12 233 PRO A N 1
ATOM 1823 C CA . PRO A 1 233 ? -8.158 -3.520 20.120 1.00 97.12 233 PRO A CA 1
ATOM 1824 C C . PRO A 1 233 ? -7.215 -4.721 19.947 1.00 97.12 233 PRO A C 1
ATOM 1826 O O . PRO A 1 233 ? -7.030 -5.244 18.842 1.00 97.12 233 PRO A O 1
ATOM 1829 N N . SER A 1 234 ? -6.609 -5.161 21.050 1.00 97.25 234 SER A N 1
ATOM 1830 C CA . SER A 1 234 ? -5.520 -6.148 21.044 1.00 97.25 234 SER A CA 1
ATOM 1831 C C . SER A 1 234 ? -5.871 -7.471 20.362 1.00 97.25 234 SER A C 1
ATOM 1833 O O . SER A 1 234 ? -5.054 -8.034 19.638 1.00 97.25 234 SER A O 1
ATOM 1835 N N . GLU A 1 235 ? -7.109 -7.930 20.511 1.00 97.00 235 GLU A N 1
ATOM 1836 C CA . GLU A 1 235 ? -7.638 -9.168 19.944 1.00 97.00 235 GLU A CA 1
ATOM 1837 C C . GLU A 1 235 ? -7.754 -9.144 18.410 1.00 97.00 235 GLU A C 1
ATOM 1839 O O . GLU A 1 235 ? -7.994 -10.180 17.790 1.00 97.00 235 GLU A O 1
ATOM 1844 N N . ARG A 1 236 ? -7.554 -7.979 17.779 1.00 94.31 236 ARG A N 1
ATOM 1845 C CA . ARG A 1 236 ? -7.575 -7.799 16.319 1.00 94.31 236 ARG A CA 1
ATOM 1846 C C . ARG A 1 236 ? -6.220 -7.433 15.725 1.00 94.31 236 ARG A C 1
ATOM 1848 O O . ARG A 1 236 ? -6.143 -7.179 14.523 1.00 94.31 236 ARG A O 1
ATOM 1855 N N . VAL A 1 237 ? -5.162 -7.426 16.537 1.00 95.25 237 VAL A N 1
ATOM 1856 C CA . VAL A 1 237 ? -3.777 -7.196 16.105 1.00 95.25 237 VAL A CA 1
ATOM 1857 C C . VAL A 1 237 ? -3.002 -8.506 16.246 1.00 95.25 237 VAL A C 1
ATOM 1859 O O . VAL A 1 237 ? -2.523 -8.859 17.321 1.00 95.25 237 VAL A O 1
ATOM 1862 N N . LEU A 1 238 ? -2.907 -9.259 15.150 1.00 94.19 238 LEU A N 1
ATOM 1863 C CA . LEU A 1 238 ? -2.507 -10.667 15.170 1.00 94.19 238 LEU A CA 1
ATOM 1864 C C . LEU A 1 238 ? -1.043 -10.880 14.723 1.00 94.19 238 LEU A C 1
ATOM 1866 O O . LEU A 1 238 ? -0.651 -10.383 13.660 1.00 94.19 238 LEU A O 1
ATOM 1870 N N . PRO A 1 239 ? -0.234 -11.651 15.473 1.00 94.50 239 PRO A N 1
ATOM 1871 C CA . PRO A 1 239 ? 1.116 -12.023 15.057 1.00 94.50 239 PRO A CA 1
ATOM 1872 C C . PRO A 1 239 ? 1.108 -13.175 14.044 1.00 94.50 239 PRO A C 1
ATOM 1874 O O . PRO A 1 239 ? 0.457 -14.196 14.259 1.00 94.50 239 PRO A O 1
ATOM 1877 N N . PHE A 1 240 ? 1.912 -13.065 12.983 1.00 91.75 240 PHE A N 1
ATOM 1878 C CA . PHE A 1 240 ? 2.171 -14.170 12.051 1.00 91.75 240 PHE A CA 1
ATOM 1879 C C . PHE A 1 240 ? 3.652 -14.250 11.651 1.00 91.75 240 PHE A C 1
ATOM 1881 O O . PHE A 1 240 ? 4.256 -13.239 11.301 1.00 91.75 240 PHE A O 1
ATOM 1888 N N . GLY A 1 241 ? 4.237 -15.454 11.666 1.00 86.69 241 GLY A N 1
ATOM 1889 C CA . GLY A 1 241 ? 5.637 -15.693 11.266 1.00 86.69 241 GLY A CA 1
ATOM 1890 C C . GLY A 1 241 ? 5.839 -15.754 9.749 1.00 86.69 241 GLY A C 1
ATOM 1891 O O . GLY A 1 241 ? 4.971 -15.304 9.001 1.00 86.69 241 GLY A O 1
ATOM 1892 N N . CYS A 1 242 ? 6.953 -16.328 9.276 1.00 83.88 242 CYS A N 1
ATOM 1893 C CA . CYS A 1 242 ? 7.193 -16.675 7.863 1.00 83.88 242 CYS A CA 1
ATOM 1894 C C . CYS A 1 242 ? 6.306 -17.855 7.407 1.00 83.88 242 CYS A C 1
ATOM 1896 O O . CYS A 1 242 ? 5.802 -18.624 8.215 1.00 83.88 242 CYS A O 1
ATOM 1898 N N . LYS A 1 243 ? 6.001 -17.958 6.101 1.00 77.69 243 LYS A N 1
ATOM 1899 C CA . LYS A 1 243 ? 5.110 -19.012 5.560 1.00 77.69 243 LYS A CA 1
ATOM 1900 C C . LYS A 1 243 ? 6.101 -20.017 5.041 1.00 77.69 243 LYS A C 1
ATOM 1902 O O . LYS A 1 243 ? 6.856 -19.659 4.138 1.00 77.69 243 LYS A O 1
ATOM 1907 N N . VAL A 1 244 ? 6.130 -21.155 5.717 1.00 53.81 244 VAL A N 1
ATOM 1908 C CA . VAL A 1 244 ? 6.881 -22.330 5.297 1.00 53.81 244 VAL A CA 1
ATOM 1909 C C . VAL A 1 244 ? 6.352 -22.780 3.941 1.00 53.81 244 VAL A C 1
ATOM 1911 O O . VAL A 1 244 ? 5.116 -22.683 3.742 1.00 53.81 244 VAL A O 1
#